Protein AF-V4NLZ5-F1 (afdb_monomer)

pLDDT: mean 89.25, std 11.7, range [51.47, 98.88]

Foldseek 3Di:
DEDDPVWKDKFAAADDDPDWAAPPADDPVQLVLCCVQFNDVLSVCLRRPIARDDYPGQHDAAAAAEEEEEEAAVQFPSQQRVLQNLLNVVQYIYIYGGHQPDDPDLPLQSLLVVSVVSLVCLVPCDDDDVVSCNRHHDSQQYEYEYAASSQLSSQQNQQVPVSYLEGEYHAHQCDDSSLVRAHLHEYEYEHEDDVPDDPVVVVVRVVSCCRNCVNYPHYWYWYFYQAARQLCTPSQCVLVSGPPVSSVRHGGDDDNVVSNVLVSLVVSLSSCCRRVNPRVVVSVVPHPCVGTDTDDD

Solvent-accessible surface area (backbone atoms only — not comparable to full-atom values): 15076 Å² total; per-residue (Å²): 47,44,80,42,94,92,44,33,42,35,32,47,46,49,53,96,69,98,58,74,32,74,45,79,83,70,56,70,68,54,51,54,47,37,28,71,64,29,32,64,70,41,28,51,50,62,64,70,39,71,32,74,58,46,73,73,55,60,60,31,88,58,59,17,42,32,37,33,33,30,32,29,78,99,38,38,37,78,46,29,43,67,39,52,49,52,39,9,73,74,54,25,31,31,44,23,33,33,54,60,67,91,63,98,57,90,48,28,68,59,37,15,49,52,45,53,50,45,46,49,41,56,63,40,65,65,93,69,100,50,65,82,54,46,61,34,46,30,57,84,20,34,29,29,29,16,28,28,50,20,2,20,7,18,36,33,28,31,35,76,37,75,80,42,39,24,19,29,21,42,52,26,71,54,54,78,72,25,45,70,22,49,19,60,32,32,32,44,37,40,31,50,44,64,95,86,58,55,69,69,58,55,52,50,50,52,52,42,46,55,59,26,41,70,50,26,73,46,62,45,46,28,37,28,61,40,25,20,79,42,35,78,30,51,64,31,74,43,42,88,66,24,49,63,84,48,25,72,73,29,44,44,80,46,60,37,69,60,44,33,47,50,51,31,48,53,53,50,17,53,43,28,30,56,52,68,70,70,13,58,76,53,30,63,73,72,51,70,60,89,43,46,36,69,63,82,132

Sequence (297 aa):
MVERDGRWLIYYPAEMNHTAQAAPALPKDHIADLKRRFGSVVSQALEAGMGFAVANAHPATGARPVIVFAPGWHMMAQDYRAVLEDIASRGYVVMALERLPESQTPPYAATARALTEGEALAAGIAADRMDWLNAAIDSQKIVFVGHSVGGAAAVLAASRNPTVKGAVNLDGDYANEAASARPTVPVLYMLSYAPDEAASSIARRAEVWRQVKAKSSAPLALQVQGFRHLNFMDAALLAEQVPLKARANGFGYYIPAAGLRMTADLVAAFCDEYGNGNGWALAQKRVHWRDAIPLAD

Mean predicted aligned error: 5.21 Å

Secondary structure (DSSP, 8-state):
-EEETTTEEEE--BS-----EEPPPPPHHHHHHHHHHHHHHHHHHHHHPEESPPTTPPBPSS-EEEEEEE--TT-BGGGGHHHHHHHHHTT-EEEEESBPPP-SS--HHHHHHHHHHHHHHHHT--SSS-HHHHTTEEEEEEEEEEETHHHHHHHHHHHH-TTSSEEEEES----GGGGG---SS-EEEEE---TT--HHHHHHHHHHHHHHHTT-SSEEEEEETT--GGGGSGGGGGGGGS-HHHHHHH--SS-HHHHHHHHHHHHHHHHHHHTTS--HHHHHHHS-TTTEEEPP-

Radius of gyration: 17.91 Å; Cα contacts (8 Å, |Δi|>4): 629; chains: 1; bounding box: 51×38×45 Å

Structure (mmCIF, N/CA/C/O backbone):
data_AF-V4NLZ5-F1
#
_entry.id   AF-V4NLZ5-F1
#
loop_
_atom_site.group_PDB
_atom_site.id
_atom_site.type_symbol
_atom_site.label_atom_id
_atom_site.label_alt_id
_atom_site.label_comp_id
_atom_site.label_asym_id
_atom_site.label_entity_id
_atom_site.label_seq_id
_atom_site.pdbx_PDB_ins_code
_atom_site.Cartn_x
_atom_site.Cartn_y
_atom_site.Cartn_z
_atom_site.occupancy
_atom_site.B_iso_or_equiv
_atom_site.auth_seq_id
_atom_site.auth_comp_id
_atom_site.auth_asym_id
_atom_site.auth_atom_id
_atom_site.pdbx_PDB_model_num
ATOM 1 N N . MET A 1 1 ? -16.512 -8.343 -0.762 1.00 86.25 1 MET A N 1
ATOM 2 C CA . MET A 1 1 ? -16.030 -7.013 -1.186 1.00 86.25 1 MET A CA 1
ATOM 3 C C . MET A 1 1 ? -17.229 -6.105 -1.380 1.00 86.25 1 MET A C 1
ATOM 5 O O . MET A 1 1 ? -18.251 -6.574 -1.867 1.00 86.25 1 MET A O 1
ATOM 9 N N . VAL A 1 2 ? -17.122 -4.835 -1.004 1.00 88.69 2 VAL A N 1
ATOM 10 C CA . VAL A 1 2 ? -18.132 -3.810 -1.299 1.00 88.69 2 VAL A CA 1
ATOM 11 C C . VAL A 1 2 ? -17.451 -2.578 -1.873 1.00 88.69 2 VAL A C 1
ATOM 13 O O . VAL A 1 2 ? -16.355 -2.225 -1.441 1.00 88.69 2 VAL A O 1
ATOM 16 N N . GLU A 1 3 ? -18.107 -1.935 -2.832 1.00 88.38 3 GLU A N 1
ATOM 17 C CA . GLU A 1 3 ? -17.718 -0.623 -3.339 1.00 88.38 3 GLU A CA 1
ATOM 18 C C . GLU A 1 3 ? -18.455 0.465 -2.561 1.00 88.38 3 GLU A C 1
ATOM 20 O O . GLU A 1 3 ? -19.664 0.367 -2.335 1.00 88.38 3 GLU A O 1
ATOM 25 N N . ARG A 1 4 ? -17.741 1.517 -2.164 1.00 85.50 4 ARG A N 1
ATOM 26 C CA . ARG A 1 4 ? -18.330 2.658 -1.467 1.00 85.50 4 ARG A CA 1
ATOM 27 C C . ARG A 1 4 ? -17.958 3.969 -2.139 1.00 85.50 4 ARG A C 1
ATOM 29 O O . ARG A 1 4 ? -16.780 4.251 -2.366 1.00 85.50 4 ARG A O 1
ATOM 36 N N . ASP A 1 5 ? -18.993 4.751 -2.439 1.00 82.88 5 ASP A N 1
ATOM 37 C CA . ASP A 1 5 ? -18.930 6.105 -3.000 1.00 82.88 5 ASP A CA 1
ATOM 38 C C . ASP A 1 5 ? -18.084 6.223 -4.285 1.00 82.88 5 ASP A C 1
ATOM 40 O O . ASP A 1 5 ? -17.567 7.294 -4.590 1.00 82.88 5 ASP A O 1
ATOM 44 N N . GLY A 1 6 ? -17.907 5.116 -5.027 1.00 82.88 6 GLY A N 1
ATOM 45 C CA . GLY A 1 6 ? -17.030 5.056 -6.207 1.00 82.88 6 GLY A CA 1
ATOM 46 C C . GLY A 1 6 ? -15.575 5.431 -5.902 1.00 82.88 6 GLY A C 1
ATOM 47 O O . GLY A 1 6 ? -14.900 6.025 -6.738 1.00 82.88 6 GLY A O 1
ATOM 48 N N . ARG A 1 7 ? -15.137 5.203 -4.657 1.00 90.06 7 ARG A N 1
ATOM 49 C CA . ARG A 1 7 ? -13.825 5.636 -4.163 1.00 90.06 7 ARG A CA 1
ATOM 50 C C . ARG A 1 7 ? -13.110 4.581 -3.333 1.00 90.06 7 ARG A C 1
ATOM 52 O O . ARG A 1 7 ? -11.882 4.595 -3.280 1.00 90.06 7 ARG A O 1
ATOM 59 N N . TRP A 1 8 ? -13.846 3.693 -2.674 1.00 93.25 8 TRP A N 1
ATOM 60 C CA . TRP A 1 8 ? -13.279 2.669 -1.804 1.00 93.25 8 TRP A CA 1
ATOM 61 C C . TRP A 1 8 ? -13.716 1.277 -2.240 1.00 93.25 8 TRP A C 1
ATOM 63 O O . TRP A 1 8 ? -14.910 1.017 -2.381 1.00 93.25 8 TRP A O 1
ATOM 73 N N . LEU A 1 9 ? -12.746 0.374 -2.370 1.00 93.75 9 LEU A N 1
ATOM 74 C CA . LEU A 1 9 ? -12.973 -1.065 -2.446 1.00 93.75 9 LEU A CA 1
ATOM 75 C C . LEU A 1 9 ? -12.674 -1.671 -1.080 1.00 93.75 9 LEU A C 1
ATOM 77 O O . LEU A 1 9 ? -11.548 -1.580 -0.588 1.00 93.75 9 LEU A O 1
ATOM 81 N N . ILE A 1 10 ? -13.682 -2.275 -0.458 1.00 94.06 10 ILE A N 1
ATOM 82 C CA . ILE A 1 10 ? -13.566 -2.815 0.895 1.00 94.06 10 ILE A CA 1
ATOM 83 C C . ILE A 1 10 ? -13.575 -4.339 0.830 1.00 94.06 10 ILE A C 1
ATOM 85 O O . ILE A 1 10 ? -14.597 -4.946 0.503 1.00 94.06 10 ILE A O 1
ATOM 89 N N . TYR A 1 11 ? -12.443 -4.963 1.151 1.00 94.62 11 TYR A N 1
ATOM 90 C CA . TYR A 1 11 ? -12.291 -6.415 1.273 1.00 94.62 11 TYR A CA 1
ATOM 91 C C . TYR A 1 11 ? -12.332 -6.807 2.748 1.00 94.62 11 TYR A C 1
ATOM 93 O O . TYR A 1 11 ? -11.772 -6.118 3.593 1.00 94.62 11 TYR A O 1
ATOM 101 N N . TYR A 1 12 ? -13.019 -7.896 3.074 1.00 93.75 12 TYR A N 1
ATOM 102 C CA . TYR A 1 12 ? -13.213 -8.331 4.455 1.00 93.75 12 TYR A CA 1
ATOM 103 C C . TYR A 1 12 ? -13.558 -9.826 4.495 1.00 93.75 12 TYR A C 1
ATOM 105 O O . TYR A 1 12 ? -14.116 -10.344 3.520 1.00 93.75 12 TYR A O 1
ATOM 113 N N . PRO A 1 13 ? -13.259 -10.526 5.605 1.00 93.38 13 PRO A N 1
ATOM 114 C CA . PRO A 1 13 ? -13.748 -11.877 5.844 1.00 93.38 13 PRO A CA 1
ATOM 115 C C . PRO A 1 13 ? -15.273 -11.915 5.811 1.00 93.38 13 PRO A C 1
ATOM 117 O O . PRO A 1 13 ? -15.926 -11.183 6.553 1.00 93.38 13 PRO A O 1
ATOM 120 N N . ALA A 1 14 ? -15.834 -12.788 4.983 1.00 90.44 14 ALA A N 1
ATOM 121 C CA . ALA A 1 14 ? -17.270 -13.015 4.882 1.00 90.44 14 ALA A CA 1
ATOM 122 C C . ALA A 1 14 ? -17.666 -14.355 5.519 1.00 90.44 14 ALA A C 1
ATOM 124 O O . ALA A 1 14 ? -16.825 -15.243 5.682 1.00 90.44 14 ALA A O 1
ATOM 125 N N . GLU A 1 15 ? -18.941 -14.508 5.871 1.00 87.50 15 GLU A N 1
ATOM 126 C CA . GLU A 1 15 ? -19.500 -15.818 6.213 1.00 87.50 15 GLU A CA 1
ATOM 127 C C . GLU A 1 15 ? -19.345 -16.785 5.025 1.00 87.50 15 GLU A C 1
ATOM 129 O O . GLU A 1 15 ? -19.393 -16.369 3.864 1.00 87.50 15 GLU A O 1
ATOM 134 N N . MET A 1 16 ? -19.095 -18.067 5.323 1.00 70.44 16 MET A N 1
ATOM 135 C CA . MET A 1 16 ? -18.709 -19.097 4.348 1.00 70.44 16 MET A CA 1
ATOM 136 C C . MET A 1 16 ? -19.653 -19.140 3.140 1.00 70.44 16 MET A C 1
ATOM 138 O O . MET A 1 16 ? -20.734 -19.714 3.210 1.00 70.44 16 MET A O 1
ATOM 142 N N . ASN A 1 17 ? -19.185 -18.613 2.008 1.00 59.66 17 ASN A N 1
ATOM 143 C CA . ASN A 1 17 ? -19.787 -18.803 0.695 1.00 59.66 17 ASN A CA 1
ATOM 144 C C . ASN A 1 17 ? -18.697 -19.308 -0.257 1.00 59.66 17 ASN A C 1
ATOM 146 O O . ASN A 1 17 ? -17.874 -18.544 -0.759 1.00 59.66 17 ASN A O 1
ATOM 150 N N . HIS A 1 18 ? -18.654 -20.625 -0.468 1.00 60.91 18 HIS A N 1
ATOM 151 C CA . HIS A 1 18 ? -17.676 -21.277 -1.339 1.00 60.91 18 HIS A CA 1
ATOM 152 C C . HIS A 1 18 ? -18.078 -21.174 -2.813 1.00 60.91 18 HIS A C 1
ATOM 154 O O . HIS A 1 18 ? -18.514 -22.155 -3.403 1.00 60.91 18 HIS 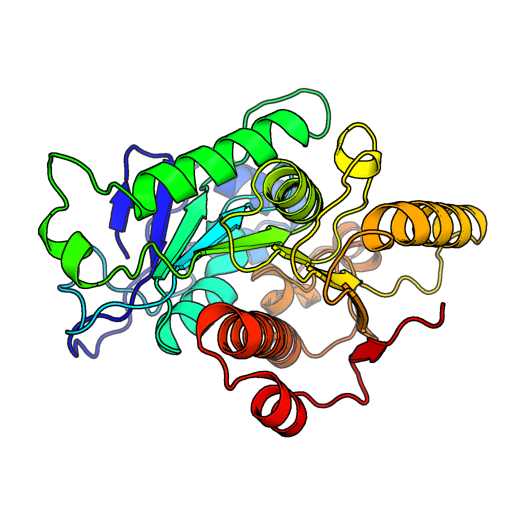A O 1
ATOM 160 N N . THR A 1 19 ? -17.884 -20.013 -3.430 1.00 62.12 19 THR A N 1
ATOM 161 C CA . THR A 1 19 ? -17.783 -19.909 -4.895 1.00 62.12 19 THR A CA 1
ATOM 162 C C . THR A 1 19 ? -16.907 -18.718 -5.252 1.00 62.12 19 THR A C 1
ATOM 164 O O . THR A 1 19 ? -17.265 -17.588 -4.927 1.00 62.12 19 THR A O 1
ATOM 167 N N . ALA A 1 20 ? -15.783 -18.964 -5.934 1.00 63.41 20 ALA A N 1
ATOM 168 C CA . ALA A 1 20 ? -15.058 -17.902 -6.626 1.00 63.41 20 ALA A CA 1
ATOM 169 C C . ALA A 1 20 ? -16.007 -17.222 -7.625 1.00 63.41 20 ALA A C 1
ATOM 171 O O . ALA A 1 20 ? -16.825 -17.893 -8.260 1.00 63.41 20 ALA A O 1
ATOM 172 N N . GLN A 1 21 ? -15.9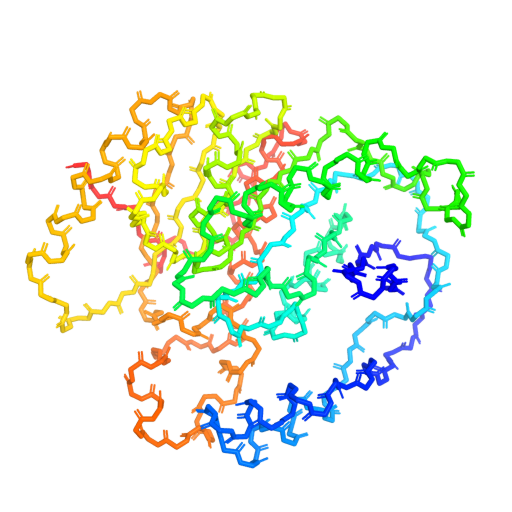18 -15.900 -7.744 1.00 69.88 21 GLN A N 1
ATOM 173 C CA . GLN A 1 21 ? -16.740 -15.118 -8.663 1.00 69.88 21 GLN A CA 1
ATOM 174 C C . GLN A 1 21 ? -15.840 -14.345 -9.625 1.00 69.88 21 GLN A C 1
ATOM 176 O O . GLN A 1 21 ? -14.663 -14.090 -9.353 1.00 69.88 21 GLN A O 1
ATOM 181 N N . ALA A 1 22 ? -16.393 -13.976 -10.780 1.00 65.62 22 ALA A N 1
ATOM 182 C CA . ALA A 1 22 ? -15.734 -12.989 -11.621 1.00 65.62 22 ALA A CA 1
ATOM 183 C C . ALA A 1 22 ? -15.504 -11.721 -10.787 1.00 65.62 22 ALA A C 1
ATOM 185 O O . ALA A 1 22 ? -16.390 -11.307 -10.034 1.00 65.62 22 ALA A O 1
ATOM 186 N N . ALA A 1 23 ? -14.315 -11.127 -10.899 1.00 70.06 23 ALA A N 1
ATOM 187 C CA . ALA A 1 23 ? -14.100 -9.829 -10.282 1.00 70.06 23 ALA A CA 1
ATOM 188 C C . ALA A 1 23 ? -15.051 -8.782 -10.881 1.00 70.06 23 ALA A C 1
ATOM 190 O O . ALA A 1 23 ? -15.526 -8.953 -12.010 1.00 70.06 23 ALA A O 1
ATOM 191 N N . PRO A 1 24 ? -15.315 -7.691 -10.143 1.00 75.19 24 PRO A N 1
ATOM 192 C CA . PRO A 1 24 ? -15.992 -6.531 -10.701 1.00 75.19 24 PRO A CA 1
ATOM 193 C C . PRO A 1 24 ? -15.344 -6.102 -12.017 1.00 75.19 24 PRO A C 1
ATOM 195 O O . PRO A 1 24 ? -14.119 -6.146 -12.166 1.00 75.19 24 PRO A O 1
ATOM 198 N N . ALA A 1 25 ? -16.176 -5.680 -12.968 1.00 81.50 25 ALA A N 1
ATOM 199 C CA . ALA A 1 25 ? -15.691 -5.180 -14.243 1.00 81.50 25 ALA A CA 1
ATOM 200 C C . ALA A 1 25 ? -14.770 -3.972 -14.024 1.00 81.50 25 ALA A C 1
ATOM 202 O O . ALA A 1 25 ? -15.091 -3.061 -13.259 1.00 81.50 25 ALA A O 1
ATOM 203 N N . LEU A 1 26 ? -13.635 -3.953 -14.721 1.00 89.50 26 LEU A N 1
ATOM 204 C CA . LEU A 1 26 ? -12.691 -2.849 -14.625 1.00 89.50 26 LEU A CA 1
ATOM 205 C C . LEU A 1 26 ? -13.223 -1.606 -15.366 1.00 89.50 26 LEU A C 1
ATOM 207 O O . LEU A 1 26 ? -13.820 -1.735 -16.441 1.00 89.50 26 LEU A O 1
ATOM 211 N N . PRO A 1 27 ? -12.969 -0.388 -14.855 1.00 91.50 27 PRO A N 1
ATOM 212 C CA . PRO A 1 27 ? -13.268 0.841 -15.582 1.00 91.50 27 PRO A CA 1
ATOM 213 C C . PRO A 1 27 ? -12.594 0.882 -16.966 1.00 91.50 27 PRO A C 1
ATOM 215 O O . PRO A 1 27 ? -11.459 0.435 -17.143 1.00 91.50 27 PRO A O 1
ATOM 218 N N . LYS A 1 28 ? -13.270 1.444 -17.978 1.00 93.94 28 LYS A N 1
ATOM 219 C CA . LYS A 1 28 ? -12.756 1.472 -19.367 1.00 93.94 28 LYS A CA 1
ATOM 220 C C . LYS A 1 28 ? -11.432 2.231 -19.506 1.00 93.94 28 LYS A C 1
ATOM 222 O O . LYS A 1 28 ? -10.570 1.829 -20.286 1.00 93.94 28 LYS A O 1
ATOM 227 N N . ASP A 1 29 ? -11.283 3.329 -18.770 1.00 94.31 29 ASP A N 1
ATOM 228 C CA . ASP A 1 29 ? -10.044 4.105 -18.676 1.00 94.31 29 ASP A CA 1
ATOM 229 C C . ASP A 1 29 ? -8.912 3.272 -18.061 1.00 94.31 29 ASP A C 1
ATOM 231 O O . ASP A 1 29 ? -7.784 3.315 -18.553 1.00 94.31 29 ASP A O 1
ATOM 235 N N . HIS A 1 30 ? -9.224 2.449 -17.059 1.00 94.81 30 HIS A N 1
ATOM 236 C CA . HIS A 1 30 ? -8.267 1.530 -16.451 1.00 94.81 30 HIS A CA 1
ATOM 237 C C . HIS A 1 30 ? -7.822 0.419 -17.411 1.00 94.81 30 HIS A C 1
ATOM 239 O O . HIS A 1 30 ? -6.629 0.162 -17.540 1.00 94.81 30 HIS A O 1
ATOM 245 N N . ILE A 1 31 ? -8.743 -0.189 -18.164 1.00 96.12 31 ILE A N 1
ATOM 246 C CA . ILE A 1 31 ? -8.395 -1.185 -19.195 1.00 96.12 31 ILE A CA 1
ATOM 247 C C . ILE A 1 31 ? -7.468 -0.562 -20.252 1.00 96.12 31 ILE A C 1
ATOM 249 O O . ILE A 1 31 ? -6.467 -1.159 -20.657 1.00 96.12 31 ILE A O 1
ATOM 253 N N . ALA A 1 32 ? -7.756 0.669 -20.685 1.00 96.75 32 ALA A N 1
ATOM 254 C CA . ALA A 1 32 ? -6.886 1.393 -21.608 1.00 96.75 32 ALA A CA 1
ATOM 255 C C . ALA A 1 32 ? -5.493 1.672 -21.004 1.00 96.75 32 ALA A C 1
ATOM 257 O O . ALA A 1 32 ? -4.486 1.574 -21.713 1.00 96.75 32 ALA A O 1
ATOM 258 N N . ASP A 1 33 ? -5.422 1.982 -19.707 1.00 95.50 33 ASP A N 1
ATOM 259 C CA . ASP A 1 33 ? -4.174 2.142 -18.955 1.00 95.50 33 ASP A CA 1
ATOM 260 C C . ASP A 1 33 ? -3.352 0.849 -18.887 1.00 95.50 33 ASP A C 1
ATOM 262 O O . ASP A 1 33 ? -2.183 0.843 -19.284 1.00 95.50 33 ASP A O 1
ATOM 266 N N . LEU A 1 34 ? -3.977 -0.262 -18.493 1.00 96.25 34 LEU A N 1
ATOM 267 C CA . LEU A 1 34 ? -3.361 -1.588 -18.450 1.00 96.25 34 LEU A CA 1
ATOM 268 C C . LEU A 1 34 ? -2.810 -1.989 -19.816 1.00 96.25 34 LEU A C 1
ATOM 270 O O . LEU A 1 34 ? -1.655 -2.399 -19.929 1.00 96.25 34 LEU A O 1
ATOM 274 N N . LYS A 1 35 ? -3.593 -1.801 -20.882 1.00 96.94 35 LYS A N 1
ATOM 275 C CA . LYS A 1 35 ? -3.147 -2.071 -22.252 1.00 96.94 35 LYS A CA 1
ATOM 276 C C . LYS A 1 35 ? -1.946 -1.211 -22.642 1.00 96.94 35 LYS A C 1
ATOM 278 O O . LYS A 1 35 ? -1.032 -1.716 -23.292 1.00 96.94 35 LYS A O 1
ATOM 283 N N . ARG A 1 36 ? -1.919 0.065 -22.245 1.00 95.62 36 ARG A N 1
ATOM 284 C CA . ARG A 1 36 ? -0.787 0.969 -22.506 1.00 95.62 36 ARG A CA 1
ATOM 285 C C . ARG A 1 36 ? 0.475 0.536 -21.756 1.00 95.62 36 ARG A C 1
ATOM 287 O O . ARG A 1 36 ? 1.561 0.602 -22.327 1.00 95.62 36 ARG A O 1
ATOM 294 N N . ARG A 1 37 ? 0.342 0.107 -20.499 1.00 93.94 37 ARG A N 1
ATOM 295 C CA . ARG A 1 37 ? 1.465 -0.284 -19.628 1.00 93.94 37 ARG A CA 1
ATOM 296 C C . ARG A 1 37 ? 2.006 -1.674 -19.946 1.00 93.94 37 ARG A C 1
ATOM 298 O O . ARG A 1 37 ? 3.218 -1.866 -19.963 1.00 93.94 37 ARG A O 1
ATOM 305 N N . PHE A 1 38 ? 1.119 -2.630 -20.205 1.00 96.06 38 PHE A N 1
ATOM 306 C CA . PHE A 1 38 ? 1.444 -4.058 -20.206 1.00 96.06 38 PHE A CA 1
ATOM 307 C C . PHE A 1 38 ? 1.049 -4.799 -21.486 1.00 96.06 38 PHE A C 1
ATOM 309 O O . PHE A 1 38 ? 1.366 -5.975 -21.631 1.00 96.06 38 PHE A O 1
ATOM 316 N N . GLY A 1 39 ? 0.411 -4.124 -22.443 1.00 96.25 39 GLY A N 1
ATOM 317 C CA . GLY A 1 39 ? -0.052 -4.728 -23.690 1.00 96.25 39 GLY A CA 1
ATOM 318 C C . GLY A 1 39 ? -1.413 -5.421 -23.572 1.00 96.25 39 GLY A C 1
ATOM 319 O O . GLY A 1 39 ? -1.943 -5.649 -22.486 1.00 96.25 39 GLY A O 1
ATOM 320 N N . SER A 1 40 ? -2.002 -5.751 -24.727 1.00 96.62 40 SER A N 1
ATOM 321 C CA . SER A 1 40 ? -3.372 -6.283 -24.810 1.00 96.62 40 SER A CA 1
ATOM 322 C C . SER A 1 40 ? -3.548 -7.623 -24.099 1.00 96.62 40 SER A C 1
ATOM 324 O O . SER A 1 40 ? -4.568 -7.821 -23.455 1.00 96.62 40 SER A O 1
ATOM 326 N N . VAL A 1 41 ? -2.567 -8.527 -24.212 1.00 96.31 41 VAL A N 1
ATOM 327 C CA . VAL A 1 41 ? -2.649 -9.880 -23.633 1.00 96.31 41 VAL A CA 1
ATOM 328 C C . VAL A 1 41 ? -2.766 -9.803 -22.113 1.00 96.31 41 VAL A C 1
ATOM 330 O O . VAL A 1 41 ? -3.677 -10.384 -21.534 1.00 96.31 41 VAL A O 1
ATOM 333 N N . VAL A 1 42 ? -1.887 -9.025 -21.477 1.00 96.50 42 VAL A N 1
ATOM 334 C CA . VAL A 1 42 ? -1.893 -8.849 -20.020 1.00 96.50 42 VAL A CA 1
ATOM 335 C C . VAL A 1 42 ? -3.147 -8.108 -19.569 1.00 96.50 42 VAL A C 1
ATOM 337 O O . VAL A 1 42 ? -3.798 -8.541 -18.627 1.00 96.50 42 VAL A O 1
ATOM 340 N N . SER A 1 43 ? -3.535 -7.039 -20.271 1.00 96.44 43 SER A N 1
ATOM 341 C CA . SER A 1 43 ? -4.762 -6.296 -19.960 1.00 96.44 43 SER A CA 1
ATOM 342 C C . SER A 1 43 ? -6.007 -7.186 -19.974 1.00 96.44 43 SER A C 1
ATOM 344 O O . SER A 1 43 ? -6.802 -7.114 -19.044 1.00 96.44 43 SER A O 1
ATOM 346 N N . GLN A 1 44 ? -6.167 -8.031 -20.997 1.00 95.31 44 GLN A N 1
ATOM 347 C CA . GLN A 1 44 ? -7.305 -8.950 -21.110 1.00 95.31 44 GLN A CA 1
ATOM 348 C C . GLN A 1 44 ? -7.283 -10.021 -20.019 1.00 95.31 44 GLN A C 1
ATOM 350 O O . GLN A 1 44 ? -8.325 -10.357 -19.468 1.00 95.31 44 GLN A O 1
ATOM 355 N N . ALA A 1 45 ? -6.102 -10.547 -19.685 1.00 94.44 45 ALA A N 1
ATOM 356 C CA . ALA A 1 45 ? -5.962 -11.541 -18.629 1.00 94.44 45 ALA A CA 1
ATOM 357 C C . ALA A 1 45 ? -6.272 -10.964 -17.236 1.00 94.44 45 ALA A C 1
ATOM 359 O O . ALA A 1 45 ? -6.908 -11.640 -16.432 1.00 94.44 45 ALA A O 1
ATOM 360 N N . LEU A 1 46 ? -5.869 -9.720 -16.954 1.00 93.56 46 LEU A N 1
ATOM 361 C CA . LEU A 1 46 ? -6.203 -9.037 -15.699 1.00 93.56 46 LEU A CA 1
ATOM 362 C C . LEU A 1 46 ? -7.702 -8.726 -15.599 1.00 93.56 46 LEU A C 1
ATOM 364 O O . LEU A 1 46 ? -8.291 -8.951 -14.545 1.00 93.56 46 LEU A O 1
ATOM 368 N N . GLU A 1 47 ? -8.321 -8.286 -16.699 1.00 92.06 47 GLU A N 1
ATOM 369 C CA . GLU A 1 47 ? -9.767 -8.043 -16.789 1.00 92.06 47 GLU A CA 1
ATOM 370 C C . GLU A 1 47 ? -10.586 -9.330 -16.602 1.00 92.06 47 GLU A C 1
ATOM 372 O O . GLU A 1 47 ? -11.562 -9.342 -15.858 1.00 92.06 47 GLU A O 1
ATOM 377 N N . ALA A 1 48 ? -10.176 -10.428 -17.241 1.00 89.44 48 ALA A N 1
ATOM 378 C CA . ALA A 1 48 ? -10.867 -11.715 -17.162 1.00 89.44 48 ALA A CA 1
ATOM 379 C C . ALA A 1 48 ? -10.529 -12.527 -15.899 1.00 89.44 48 ALA A C 1
ATOM 381 O O . ALA A 1 48 ? -11.156 -13.556 -15.641 1.00 89.44 48 ALA A O 1
ATOM 382 N N . GLY A 1 49 ? -9.514 -12.118 -15.133 1.00 83.56 49 GLY A N 1
ATOM 383 C CA . GLY A 1 49 ? -9.050 -12.860 -13.967 1.00 83.56 49 GLY A CA 1
ATOM 384 C C . GLY A 1 49 ? -10.157 -13.005 -12.922 1.00 83.56 49 GLY A C 1
ATOM 385 O O . GLY A 1 49 ? -10.835 -12.035 -12.585 1.00 83.56 49 GLY A O 1
ATOM 386 N N . MET A 1 50 ? -10.325 -14.205 -12.367 1.00 78.75 50 MET A N 1
ATOM 387 C CA . MET A 1 50 ? -11.278 -14.440 -11.278 1.00 78.75 50 MET A CA 1
ATOM 388 C C . MET A 1 50 ? -10.758 -13.873 -9.956 1.00 78.75 50 MET A C 1
ATOM 390 O O . MET A 1 50 ? -9.555 -13.896 -9.701 1.00 78.75 50 MET A O 1
ATOM 394 N N . GLY A 1 51 ? -11.668 -13.348 -9.135 1.00 81.75 51 GLY A N 1
ATOM 395 C CA . GLY A 1 51 ? -11.392 -12.986 -7.746 1.00 81.75 51 GLY A CA 1
ATOM 396 C C . GLY A 1 51 ? -11.976 -14.026 -6.795 1.00 81.75 51 GLY A C 1
ATOM 397 O O . GLY A 1 51 ? -12.821 -14.845 -7.169 1.00 81.75 51 GLY A O 1
ATOM 398 N N . PHE A 1 52 ? -11.542 -13.988 -5.544 1.00 86.00 52 PHE A N 1
ATOM 399 C CA . PHE A 1 52 ? -12.128 -14.792 -4.474 1.00 86.00 52 PHE A CA 1
ATOM 400 C C . PHE A 1 52 ? -13.151 -14.001 -3.659 1.00 86.00 52 PHE A C 1
ATOM 402 O O . PHE A 1 52 ? -13.948 -14.597 -2.934 1.00 86.00 52 PHE A O 1
ATOM 409 N N . ALA A 1 53 ? -13.168 -12.670 -3.773 1.00 87.75 53 ALA A N 1
ATOM 410 C CA . ALA A 1 53 ? -14.125 -11.853 -3.054 1.00 87.75 53 ALA A CA 1
ATOM 411 C C . ALA A 1 53 ? -15.520 -11.887 -3.695 1.00 87.75 53 ALA A C 1
ATOM 413 O O . ALA A 1 53 ? -15.710 -11.547 -4.860 1.00 87.75 53 ALA A O 1
ATOM 414 N N . VAL A 1 54 ? -16.522 -12.208 -2.878 1.00 87.25 54 VAL A N 1
ATOM 415 C CA . VAL A 1 54 ? -17.941 -12.133 -3.250 1.00 87.25 54 VAL A CA 1
ATOM 416 C C . VAL A 1 54 ? -18.470 -10.725 -2.977 1.00 87.25 54 VAL A C 1
ATOM 418 O O . VAL A 1 54 ? -18.226 -10.159 -1.903 1.00 87.25 54 VAL A O 1
ATOM 421 N N . ALA A 1 55 ? -19.184 -10.142 -3.940 1.00 86.81 55 ALA A N 1
ATOM 422 C CA . ALA A 1 55 ? -19.771 -8.812 -3.797 1.00 86.81 55 ALA A CA 1
ATOM 423 C C . ALA A 1 55 ? -20.877 -8.800 -2.725 1.00 86.81 55 ALA A C 1
ATOM 425 O O . ALA A 1 55 ? -21.738 -9.675 -2.715 1.00 86.81 55 ALA A O 1
ATOM 426 N N . ASN A 1 56 ? -20.869 -7.799 -1.837 1.00 85.62 56 ASN A N 1
ATOM 427 C CA . ASN A 1 56 ? -21.908 -7.565 -0.819 1.00 85.62 56 ASN A CA 1
ATOM 428 C C . ASN A 1 56 ? -22.215 -8.764 0.104 1.00 85.62 56 ASN A C 1
ATOM 430 O O . ASN A 1 56 ? -23.310 -8.858 0.652 1.00 85.62 56 ASN A O 1
ATOM 434 N N . ALA A 1 57 ? -21.261 -9.681 0.287 1.00 87.75 57 ALA A N 1
ATOM 435 C CA . ALA A 1 57 ? -21.423 -10.805 1.205 1.00 87.75 57 ALA A CA 1
ATOM 436 C C . ALA A 1 57 ? -21.512 -10.333 2.666 1.00 87.75 57 ALA A C 1
ATOM 438 O O . ALA A 1 57 ? -20.842 -9.366 3.042 1.00 87.75 57 ALA A O 1
ATOM 439 N N . HIS A 1 58 ? -22.283 -11.048 3.490 1.00 87.75 58 HIS A N 1
ATOM 440 C CA . HIS A 1 58 ? -22.339 -10.801 4.931 1.00 87.75 58 HIS A CA 1
ATOM 441 C C . HIS A 1 58 ? -20.959 -11.015 5.572 1.00 87.75 58 HIS A C 1
ATOM 443 O O . HIS A 1 58 ? -20.266 -11.975 5.221 1.00 87.75 58 HIS A O 1
ATOM 449 N N . PRO A 1 59 ? -20.523 -10.127 6.479 1.00 90.00 59 PRO A N 1
ATOM 450 C CA . PRO A 1 59 ? -19.205 -10.205 7.076 1.00 90.00 59 PRO A CA 1
ATOM 451 C C . PRO A 1 59 ? -19.189 -11.317 8.121 1.00 90.00 59 PRO A C 1
ATOM 453 O O . PRO A 1 59 ? -20.168 -11.531 8.831 1.00 90.00 59 PRO A O 1
ATOM 456 N N . ALA A 1 60 ? -18.059 -12.007 8.245 1.00 90.62 60 ALA A N 1
ATOM 457 C CA . ALA A 1 60 ? -17.870 -12.961 9.325 1.00 90.62 60 ALA A CA 1
ATOM 458 C C . ALA A 1 60 ? -17.955 -12.248 10.684 1.00 90.62 60 ALA A C 1
ATOM 460 O O . ALA A 1 60 ? -17.520 -11.104 10.828 1.00 90.62 60 ALA A O 1
ATOM 461 N N . THR A 1 61 ? -18.456 -12.948 11.700 1.00 88.69 61 THR A N 1
ATOM 462 C CA . THR A 1 61 ? -18.584 -12.404 13.056 1.00 88.69 61 THR A CA 1
ATOM 463 C C . THR A 1 61 ? -17.238 -11.967 13.647 1.00 88.69 61 THR A C 1
ATOM 465 O O . THR A 1 61 ? -16.240 -12.685 13.519 1.00 88.69 61 THR A O 1
ATOM 468 N N . GLY A 1 62 ? -17.250 -10.852 14.383 1.00 89.31 62 GLY A N 1
ATOM 469 C CA . GLY A 1 62 ? -16.121 -10.344 15.168 1.00 89.31 62 GLY A CA 1
ATOM 470 C C . GLY A 1 62 ? -15.391 -9.169 14.514 1.00 89.31 62 GLY A C 1
ATOM 471 O O . GLY A 1 62 ? -15.133 -9.178 13.311 1.00 89.31 62 GLY A O 1
ATOM 472 N N . ALA A 1 63 ? -15.032 -8.178 15.334 1.00 90.75 63 ALA A N 1
ATOM 473 C CA . ALA A 1 63 ? -14.301 -6.990 14.905 1.00 90.75 63 ALA A CA 1
ATOM 474 C C . ALA A 1 63 ? -12.851 -7.328 14.523 1.00 90.75 63 ALA A C 1
ATOM 476 O O . ALA A 1 63 ? -12.191 -8.142 15.177 1.00 90.75 63 ALA A O 1
ATOM 477 N N . ARG A 1 64 ? -12.361 -6.712 13.444 1.00 91.50 64 ARG A N 1
ATOM 478 C CA . ARG A 1 64 ? -11.085 -7.045 12.802 1.00 91.50 64 ARG A CA 1
ATOM 479 C C . ARG A 1 64 ? -10.230 -5.790 12.613 1.00 91.50 64 ARG A C 1
ATOM 481 O O . ARG A 1 64 ? -10.784 -4.733 12.310 1.00 91.50 64 ARG A O 1
ATOM 488 N N . PRO A 1 65 ? -8.895 -5.891 12.736 1.00 93.38 65 PRO A N 1
ATOM 489 C CA . PRO A 1 65 ? -8.000 -4.786 12.405 1.00 93.38 65 PRO A CA 1
ATOM 490 C C . PRO A 1 65 ? -8.177 -4.329 10.952 1.00 93.38 65 PRO A C 1
ATOM 492 O O . PRO A 1 65 ? -8.504 -5.126 10.064 1.00 93.38 65 PRO A O 1
ATOM 495 N N . VAL A 1 66 ? -7.927 -3.042 10.717 1.00 94.50 66 VAL A N 1
ATOM 496 C CA . VAL A 1 66 ? -8.140 -2.379 9.430 1.00 94.50 66 VAL A CA 1
ATOM 497 C C . VAL A 1 66 ? -6.815 -1.982 8.797 1.00 94.50 66 VAL A C 1
ATOM 499 O O . VAL A 1 66 ? -5.943 -1.387 9.431 1.00 94.50 66 VAL A O 1
ATOM 502 N N . ILE A 1 67 ? -6.704 -2.244 7.503 1.00 97.31 67 ILE A N 1
ATOM 503 C CA . ILE A 1 67 ? -5.673 -1.689 6.637 1.00 97.31 67 ILE A CA 1
ATOM 504 C C . ILE A 1 67 ? -6.337 -0.679 5.711 1.00 97.31 67 ILE A C 1
ATOM 506 O O . ILE A 1 67 ? -7.214 -1.043 4.930 1.00 97.31 67 ILE A O 1
ATOM 510 N N . VAL A 1 68 ? -5.904 0.580 5.763 1.00 98.06 68 VAL A N 1
ATOM 511 C CA . VAL A 1 68 ? -6.276 1.569 4.743 1.00 98.06 68 VAL A CA 1
ATOM 512 C C . VAL A 1 68 ? -5.167 1.587 3.702 1.00 98.06 68 VAL A C 1
ATOM 514 O O . VAL A 1 68 ? -4.020 1.917 4.014 1.00 98.06 68 VAL A O 1
ATOM 517 N N . PHE A 1 69 ? -5.501 1.177 2.481 1.00 98.81 69 PHE A N 1
ATOM 518 C CA . PHE A 1 69 ? -4.546 0.954 1.403 1.00 98.81 69 PHE A CA 1
ATOM 519 C C . PHE A 1 69 ? -4.611 2.060 0.344 1.00 98.81 69 PHE A C 1
ATOM 521 O O . PHE A 1 69 ? -5.699 2.418 -0.104 1.00 98.81 69 PHE A O 1
ATOM 528 N N . ALA A 1 70 ? -3.455 2.552 -0.109 1.00 98.81 70 ALA A N 1
ATOM 529 C CA . ALA A 1 70 ? -3.339 3.455 -1.255 1.00 98.81 70 ALA A CA 1
ATOM 530 C C . ALA A 1 70 ? -2.487 2.844 -2.392 1.00 98.81 70 ALA A C 1
ATOM 532 O O . ALA A 1 70 ? -1.347 2.431 -2.146 1.00 98.81 70 ALA A O 1
ATOM 533 N N . PRO A 1 71 ? -2.985 2.823 -3.645 1.00 98.69 71 PRO A N 1
ATOM 534 C CA . PRO A 1 71 ? -2.245 2.311 -4.797 1.00 98.69 71 PRO A CA 1
ATOM 535 C C . PRO A 1 71 ? -1.112 3.258 -5.229 1.00 98.69 71 PRO A C 1
ATOM 537 O O . PRO A 1 71 ? -0.933 4.351 -4.689 1.00 98.69 71 PRO A O 1
ATOM 540 N N . GLY A 1 72 ? -0.342 2.844 -6.240 1.00 98.19 72 GLY A N 1
ATOM 541 C CA . GLY A 1 72 ? 0.629 3.716 -6.902 1.00 98.19 72 GLY A CA 1
ATOM 542 C C . GLY A 1 72 ? -0.011 4.824 -7.748 1.00 98.19 72 GLY A C 1
ATOM 543 O O . GLY A 1 72 ? -1.195 4.792 -8.082 1.00 98.19 72 GLY A O 1
ATOM 544 N N . TRP A 1 73 ? 0.787 5.821 -8.135 1.00 97.00 73 TRP A N 1
ATOM 545 C CA . TRP A 1 73 ? 0.308 6.895 -9.010 1.00 97.00 73 TRP A CA 1
ATOM 546 C C . TRP A 1 73 ? 0.007 6.364 -10.416 1.00 97.00 73 TRP A C 1
ATOM 548 O O . TRP A 1 73 ? 0.794 5.597 -10.969 1.00 97.00 73 TRP A O 1
ATOM 558 N N . HIS A 1 74 ? -1.149 6.754 -10.963 1.00 93.50 74 HIS A N 1
ATOM 559 C CA . HIS A 1 74 ? -1.753 6.184 -12.179 1.00 93.50 74 HIS A CA 1
ATOM 560 C C . HIS A 1 74 ? -2.104 4.688 -12.101 1.00 93.50 74 HIS A C 1
ATOM 562 O O . HIS A 1 74 ? -2.361 4.068 -13.127 1.00 93.50 74 HIS A O 1
ATOM 568 N N . MET A 1 75 ? -2.124 4.112 -10.901 1.00 95.88 75 MET A N 1
ATOM 569 C CA . MET A 1 75 ? -2.573 2.743 -10.650 1.00 95.88 75 MET A CA 1
ATOM 570 C C . MET A 1 75 ? -3.922 2.773 -9.933 1.00 95.88 75 MET A C 1
ATOM 572 O O . MET A 1 75 ? -4.335 3.818 -9.416 1.00 95.88 75 MET A O 1
ATOM 576 N N . MET A 1 76 ? -4.595 1.626 -9.887 1.00 96.25 76 MET A N 1
ATOM 577 C CA . MET A 1 76 ? -5.842 1.468 -9.139 1.00 96.25 76 MET A CA 1
ATOM 578 C C . MET A 1 76 ? -5.745 0.359 -8.095 1.00 96.25 76 MET A C 1
ATOM 580 O O . MET A 1 76 ? -4.868 -0.494 -8.172 1.00 96.25 76 MET A O 1
ATOM 584 N N . ALA A 1 77 ? -6.639 0.338 -7.108 1.00 96.31 77 ALA A N 1
ATOM 585 C CA . ALA A 1 77 ? -6.700 -0.733 -6.110 1.00 96.31 77 ALA A CA 1
ATOM 586 C C . ALA A 1 77 ? -6.864 -2.126 -6.748 1.00 96.31 77 ALA A C 1
ATOM 588 O O . ALA A 1 77 ? -6.321 -3.108 -6.244 1.00 96.31 77 ALA A O 1
ATOM 589 N N . GLN A 1 78 ? -7.560 -2.203 -7.883 1.00 94.75 78 GLN A N 1
ATOM 590 C CA . GLN A 1 78 ? -7.762 -3.417 -8.673 1.00 94.75 78 GLN A CA 1
ATOM 591 C C . GLN A 1 78 ? -6.446 -4.005 -9.213 1.00 94.75 78 GLN A C 1
ATOM 593 O O . GLN A 1 78 ? -6.375 -5.213 -9.425 1.00 94.75 78 GLN A O 1
ATOM 598 N N . ASP A 1 79 ? -5.385 -3.198 -9.348 1.00 96.81 79 ASP A N 1
ATOM 599 C CA . ASP A 1 79 ? -4.043 -3.673 -9.711 1.00 96.81 79 ASP A CA 1
ATOM 600 C C . ASP A 1 79 ? -3.398 -4.555 -8.619 1.00 96.81 79 ASP A C 1
ATOM 602 O O . ASP A 1 79 ? -2.376 -5.192 -8.871 1.00 96.81 79 ASP A O 1
ATOM 606 N N . TYR A 1 80 ? -3.955 -4.574 -7.404 1.00 97.50 80 TYR A N 1
ATOM 607 C CA . TYR A 1 80 ? -3.398 -5.246 -6.220 1.00 97.50 80 TYR A CA 1
ATOM 608 C C . TYR A 1 80 ? -4.314 -6.336 -5.662 1.00 97.50 80 TYR A C 1
ATOM 610 O O . TYR A 1 80 ? -4.106 -6.800 -4.538 1.00 97.50 80 TYR A O 1
ATOM 618 N N . ARG A 1 81 ? -5.364 -6.714 -6.399 1.00 94.00 81 ARG A N 1
ATOM 619 C CA . ARG A 1 81 ? -6.441 -7.575 -5.903 1.00 94.00 81 ARG A CA 1
ATOM 620 C C . ARG A 1 81 ? -5.914 -8.850 -5.246 1.00 94.00 81 ARG A C 1
ATOM 622 O O . ARG A 1 81 ? -6.392 -9.173 -4.163 1.00 94.00 81 ARG A O 1
ATOM 629 N N . ALA A 1 82 ? -4.925 -9.537 -5.822 1.00 94.19 82 ALA A N 1
ATOM 630 C CA . ALA A 1 82 ? -4.402 -10.776 -5.241 1.00 94.19 82 ALA A CA 1
ATOM 631 C C . ALA A 1 82 ? -3.836 -10.569 -3.824 1.00 94.19 82 ALA A C 1
ATOM 633 O O . ALA A 1 82 ? -4.101 -11.366 -2.925 1.00 94.19 82 ALA A O 1
ATOM 634 N N . VAL A 1 83 ? -3.095 -9.479 -3.603 1.00 96.50 83 VAL A N 1
ATOM 635 C CA . VAL A 1 83 ? -2.523 -9.145 -2.288 1.00 96.50 83 VAL A CA 1
ATOM 636 C C . VAL A 1 83 ? -3.610 -8.670 -1.322 1.00 96.50 83 VAL A C 1
ATOM 638 O O . VAL A 1 83 ? -3.617 -9.084 -0.164 1.00 96.50 83 VAL A O 1
ATOM 641 N N . LEU A 1 84 ? -4.541 -7.826 -1.778 1.00 97.19 84 LEU A N 1
ATOM 642 C CA . LEU A 1 84 ? -5.614 -7.294 -0.928 1.00 97.19 84 LEU A CA 1
ATOM 643 C C . LEU A 1 84 ? -6.587 -8.398 -0.478 1.00 97.19 84 LEU A C 1
ATOM 645 O O . LEU A 1 84 ? -6.982 -8.423 0.688 1.00 97.19 84 LEU A O 1
ATOM 649 N N . GLU A 1 85 ? -6.931 -9.338 -1.363 1.00 95.25 85 GLU A N 1
ATOM 650 C CA . GLU A 1 85 ? -7.753 -10.505 -1.025 1.00 95.25 85 GLU A CA 1
ATOM 651 C C . GLU A 1 85 ? -7.018 -11.481 -0.095 1.00 95.25 85 GLU A C 1
ATOM 653 O O . GLU A 1 85 ? -7.627 -11.958 0.863 1.00 95.25 85 GLU A O 1
ATOM 658 N N . ASP A 1 86 ? -5.719 -11.743 -0.307 1.00 95.06 86 ASP A N 1
ATOM 659 C CA . ASP A 1 86 ? -4.928 -12.587 0.605 1.00 95.06 86 ASP A CA 1
ATOM 660 C C . ASP A 1 86 ? -4.885 -11.969 2.014 1.00 95.06 86 ASP A C 1
ATOM 662 O O . ASP A 1 86 ? -5.176 -12.641 3.005 1.00 95.06 86 ASP A O 1
ATOM 666 N N . ILE A 1 87 ? -4.631 -10.662 2.117 1.00 95.12 87 ILE A N 1
ATOM 667 C CA . ILE A 1 87 ? -4.669 -9.934 3.393 1.00 95.12 87 ILE A CA 1
ATOM 668 C C . ILE A 1 87 ? -6.052 -10.036 4.048 1.00 95.12 87 ILE A C 1
ATOM 670 O O . ILE A 1 87 ? -6.142 -10.382 5.228 1.00 95.12 87 ILE A O 1
ATOM 674 N N . ALA A 1 88 ? -7.136 -9.810 3.302 1.00 95.06 88 ALA A N 1
ATOM 675 C CA . ALA A 1 88 ? -8.486 -9.951 3.841 1.00 95.06 88 ALA A CA 1
ATOM 676 C C . ALA A 1 88 ? -8.771 -11.383 4.325 1.00 95.06 88 ALA A C 1
ATOM 678 O O . ALA A 1 88 ? -9.317 -11.565 5.414 1.00 95.06 88 ALA A O 1
ATOM 679 N N . SER A 1 89 ? -8.325 -12.407 3.587 1.00 93.06 89 SER A N 1
ATOM 680 C CA . SER A 1 89 ? -8.488 -13.823 3.954 1.00 93.06 89 SER A CA 1
ATOM 681 C C . SER A 1 89 ? -7.821 -14.190 5.288 1.00 93.06 89 SER A C 1
ATOM 683 O O . SER A 1 89 ? -8.250 -15.121 5.969 1.00 93.06 89 SER A O 1
ATOM 685 N N . ARG A 1 90 ? -6.816 -13.414 5.712 1.00 91.12 90 ARG A N 1
ATOM 686 C CA . ARG A 1 90 ? -6.099 -13.577 6.989 1.00 91.12 90 ARG A CA 1
ATOM 687 C C . ARG A 1 90 ? -6.798 -12.921 8.172 1.00 91.12 90 ARG A C 1
ATOM 689 O O . ARG A 1 90 ? -6.307 -13.021 9.292 1.00 91.12 90 ARG A O 1
ATOM 696 N N . GLY A 1 91 ? -7.944 -12.282 7.949 1.00 91.81 91 GLY A N 1
ATOM 697 C CA . GLY A 1 91 ? -8.728 -11.681 9.017 1.00 91.81 91 GLY A CA 1
ATOM 698 C C . GLY A 1 91 ? -8.564 -10.176 9.163 1.00 91.81 91 GLY A C 1
ATOM 699 O O . GLY A 1 91 ? -8.733 -9.679 10.272 1.00 91.81 91 GLY A O 1
ATOM 700 N N . TYR A 1 92 ? -8.269 -9.466 8.078 1.00 93.75 92 TYR A N 1
ATOM 701 C CA . TYR A 1 92 ? -8.201 -8.006 8.047 1.00 93.75 92 TYR A CA 1
ATOM 702 C C . TYR A 1 92 ? -9.366 -7.423 7.256 1.00 93.75 92 TYR A C 1
ATOM 704 O O . TYR A 1 92 ? -9.794 -8.001 6.259 1.00 93.75 92 TYR A O 1
ATOM 712 N N . VAL A 1 93 ? -9.839 -6.246 7.654 1.00 95.06 93 VAL A N 1
ATOM 713 C CA . VAL A 1 93 ? -10.632 -5.402 6.755 1.00 95.06 93 VAL A CA 1
ATOM 714 C C . VAL A 1 93 ? -9.663 -4.519 5.979 1.00 95.06 93 VAL A C 1
ATOM 716 O O . VAL A 1 93 ? -8.863 -3.800 6.567 1.00 95.06 93 VAL A O 1
ATOM 719 N N . VAL A 1 94 ? -9.712 -4.572 4.654 1.00 97.06 94 VAL A N 1
ATOM 720 C CA . VAL A 1 94 ? -8.867 -3.767 3.771 1.00 97.06 94 VAL A CA 1
ATOM 721 C C . VAL A 1 94 ? -9.738 -2.723 3.092 1.00 97.06 94 VAL A C 1
ATOM 723 O O . VAL A 1 94 ? -10.579 -3.063 2.265 1.00 97.06 94 VAL A O 1
ATOM 726 N N . MET A 1 95 ? -9.529 -1.456 3.431 1.00 95.81 95 MET A N 1
ATOM 727 C CA . MET A 1 95 ? -10.166 -0.304 2.801 1.00 95.81 95 MET A CA 1
ATOM 728 C C . MET A 1 95 ? -9.208 0.276 1.767 1.0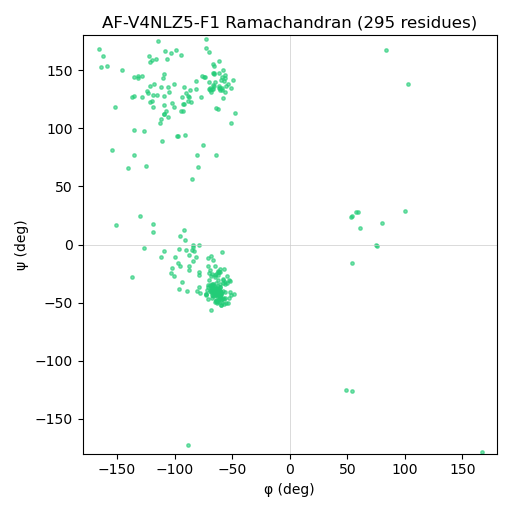0 95.81 95 MET A C 1
ATOM 730 O O . MET A 1 95 ? -8.324 1.066 2.093 1.00 95.81 95 MET A O 1
ATOM 734 N N . ALA A 1 96 ? -9.347 -0.154 0.518 1.00 98.00 96 ALA A N 1
ATOM 735 C CA . ALA A 1 96 ? -8.467 0.255 -0.562 1.00 98.00 96 ALA A CA 1
ATOM 736 C C . ALA A 1 96 ? -9.030 1.474 -1.291 1.00 98.00 96 ALA A C 1
ATOM 738 O O . ALA A 1 96 ? -10.130 1.428 -1.843 1.00 98.00 96 ALA A O 1
ATOM 739 N N . LEU A 1 97 ? -8.263 2.561 -1.299 1.00 97.94 97 LEU A N 1
ATOM 740 C CA . LEU A 1 97 ? -8.544 3.737 -2.106 1.00 97.94 97 LEU A CA 1
ATOM 741 C C . LEU A 1 97 ? -8.448 3.333 -3.577 1.00 97.94 97 LEU A C 1
ATOM 743 O O . LEU A 1 97 ? -7.383 2.930 -4.036 1.00 97.94 97 LEU A O 1
ATOM 747 N N . GLU A 1 98 ? -9.550 3.440 -4.312 1.00 95.88 98 GLU A N 1
ATOM 748 C CA . GLU A 1 98 ? -9.635 2.939 -5.681 1.00 95.88 98 GLU A CA 1
ATOM 749 C C . GLU A 1 98 ? -8.582 3.582 -6.582 1.00 95.88 98 GLU A C 1
ATOM 751 O O . GLU A 1 98 ? -7.887 2.883 -7.309 1.00 95.88 98 GLU A O 1
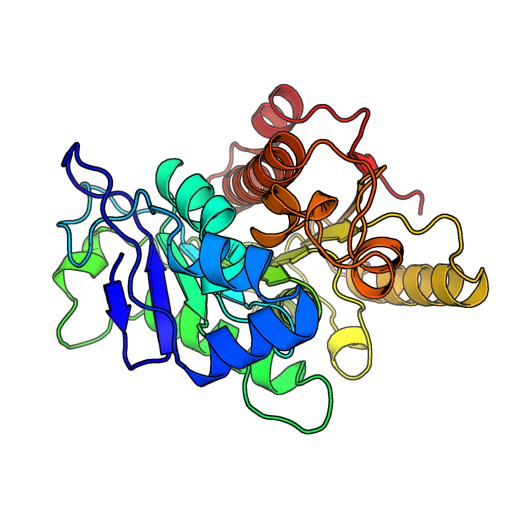ATOM 756 N N . ARG A 1 99 ? -8.420 4.905 -6.502 1.00 96.00 99 ARG A N 1
ATOM 757 C CA . ARG A 1 99 ? -7.403 5.658 -7.241 1.00 96.00 99 ARG A CA 1
ATOM 758 C C . ARG A 1 99 ? -6.897 6.835 -6.419 1.00 96.00 99 ARG A C 1
ATOM 760 O O . ARG A 1 99 ? -7.632 7.409 -5.614 1.00 96.00 99 ARG A O 1
ATOM 767 N N . LEU A 1 100 ? -5.640 7.214 -6.636 1.00 97.50 100 LEU A N 1
ATOM 768 C CA . LEU A 1 100 ? -5.086 8.415 -6.011 1.00 97.50 100 LEU A CA 1
ATOM 769 C C . LEU A 1 100 ? -5.792 9.682 -6.527 1.00 97.50 100 LEU A C 1
ATOM 771 O O . LEU A 1 100 ? -6.270 9.682 -7.664 1.00 97.50 100 LEU A O 1
ATOM 775 N N . PRO A 1 101 ? -5.821 10.776 -5.740 1.00 96.62 101 PRO A N 1
ATOM 776 C CA . PRO A 1 101 ? -6.320 12.063 -6.215 1.00 96.62 101 PRO A CA 1
ATOM 777 C C . PRO A 1 101 ? -5.623 12.505 -7.506 1.00 96.62 101 PRO A C 1
ATOM 779 O O . PRO A 1 101 ? -4.401 12.381 -7.633 1.00 96.62 101 PRO A O 1
ATOM 782 N N . GLU A 1 102 ? -6.392 13.037 -8.454 1.00 93.62 102 GLU A N 1
ATOM 783 C CA . GLU A 1 102 ? -5.847 13.537 -9.716 1.00 93.62 102 GLU A CA 1
ATOM 784 C C . GLU A 1 102 ? -4.866 14.688 -9.478 1.00 93.62 102 GLU A C 1
ATOM 786 O O . GLU A 1 102 ? -5.111 15.598 -8.684 1.00 93.62 102 GLU A O 1
ATOM 791 N N . SER A 1 103 ? -3.727 14.637 -10.164 1.00 95.31 103 SER A N 1
ATOM 792 C CA . SER A 1 103 ? -2.668 15.634 -10.046 1.00 95.31 103 SER A CA 1
ATOM 793 C C . SER A 1 103 ? -1.695 15.523 -11.217 1.00 95.31 103 SER A C 1
ATOM 795 O O . SER A 1 103 ? -1.516 14.442 -11.778 1.00 95.31 103 SER A O 1
ATOM 797 N N . GLN A 1 104 ? -1.042 16.636 -11.563 1.00 94.50 104 GLN A N 1
ATOM 798 C CA . GLN A 1 104 ? 0.031 16.684 -12.567 1.00 94.50 104 GLN A CA 1
ATOM 799 C C . GLN A 1 104 ? 1.378 16.192 -12.021 1.00 94.50 104 GLN A C 1
ATOM 801 O O . GLN A 1 104 ? 2.245 15.772 -12.783 1.00 94.50 104 GLN A O 1
ATOM 806 N N . THR A 1 105 ? 1.559 16.248 -10.703 1.00 95.69 105 THR A N 1
ATOM 807 C CA . THR A 1 105 ? 2.741 15.754 -9.989 1.00 95.69 105 THR A CA 1
ATOM 808 C C . THR A 1 105 ? 2.336 14.663 -8.996 1.00 95.69 105 THR A C 1
ATOM 810 O O . THR A 1 105 ? 1.169 14.624 -8.593 1.00 95.69 105 THR A O 1
ATOM 813 N N . PRO A 1 106 ? 3.268 13.792 -8.559 1.00 97.44 106 PRO A N 1
ATOM 814 C CA . PRO A 1 106 ? 2.994 12.777 -7.541 1.00 97.44 106 PRO A CA 1
ATOM 815 C C . PRO A 1 106 ? 2.261 13.349 -6.304 1.00 97.44 106 PRO A C 1
ATOM 817 O O . PRO A 1 106 ? 2.846 14.146 -5.567 1.00 97.44 106 PRO A O 1
ATOM 820 N N . PRO A 1 107 ? 0.990 12.971 -6.049 1.00 97.94 107 PRO A N 1
ATOM 821 C CA . PRO A 1 107 ? 0.120 13.661 -5.092 1.00 97.94 107 PRO A CA 1
ATOM 822 C C . PRO A 1 107 ? 0.313 13.187 -3.642 1.00 97.94 107 PRO A C 1
ATOM 824 O O . PRO A 1 107 ? -0.646 12.761 -2.994 1.00 97.94 107 PRO A O 1
ATOM 827 N N . TYR A 1 108 ? 1.529 13.254 -3.092 1.00 98.50 108 TYR A N 1
ATOM 828 C CA . TYR A 1 108 ? 1.833 12.715 -1.755 1.00 98.50 108 TYR A CA 1
ATOM 829 C C . TYR A 1 108 ? 0.929 13.290 -0.655 1.00 98.50 108 TYR A C 1
ATOM 831 O O . TYR A 1 108 ? 0.317 12.545 0.110 1.00 98.50 108 TYR A O 1
ATOM 839 N N . ALA A 1 109 ? 0.790 14.618 -0.583 1.00 98.12 109 ALA A N 1
ATOM 840 C CA . ALA A 1 109 ? 0.009 15.268 0.470 1.00 98.12 109 ALA A CA 1
ATOM 841 C C . ALA A 1 109 ? -1.508 15.057 0.325 1.00 98.12 109 ALA A C 1
ATOM 843 O O . ALA A 1 109 ? -2.214 14.971 1.331 1.00 98.12 109 ALA A O 1
ATOM 844 N N . ALA A 1 110 ? -2.025 14.998 -0.905 1.00 98.38 110 ALA A N 1
ATOM 845 C CA . ALA A 1 110 ? -3.437 14.704 -1.153 1.00 98.38 110 ALA A CA 1
ATOM 846 C C . ALA A 1 110 ? -3.754 13.229 -0.863 1.00 98.38 110 ALA A C 1
ATOM 848 O O . ALA A 1 110 ? -4.761 12.933 -0.229 1.00 98.38 110 ALA A O 1
ATOM 849 N N . THR A 1 111 ? -2.849 12.319 -1.226 1.00 98.62 111 THR A N 1
ATOM 850 C CA . THR A 1 111 ? -2.972 10.889 -0.910 1.00 98.62 111 THR A CA 1
ATOM 851 C C . THR A 1 111 ? -2.920 10.640 0.596 1.00 98.62 111 THR A C 1
ATOM 853 O O . THR A 1 111 ? -3.733 9.885 1.117 1.00 98.62 111 THR A O 1
ATOM 856 N N . ALA A 1 112 ? -2.037 11.331 1.325 1.00 98.62 112 ALA A N 1
ATOM 857 C CA . ALA A 1 112 ? -1.981 11.234 2.782 1.00 98.62 112 ALA A CA 1
ATOM 858 C C . ALA A 1 112 ? -3.302 11.670 3.443 1.00 98.62 112 ALA A C 1
ATOM 860 O O . ALA A 1 112 ? -3.765 11.021 4.375 1.00 98.62 112 ALA A O 1
ATOM 861 N N . ARG A 1 113 ? -3.942 12.733 2.928 1.00 98.19 113 ARG A N 1
ATOM 862 C CA . ARG A 1 113 ? -5.281 13.157 3.376 1.00 98.19 113 ARG A CA 1
ATOM 863 C C . ARG A 1 113 ? -6.346 12.104 3.072 1.00 98.19 113 ARG A C 1
ATOM 865 O O . ARG A 1 113 ? -7.127 11.778 3.955 1.00 98.19 113 ARG A O 1
ATOM 872 N N . ALA A 1 114 ? -6.321 11.514 1.877 1.00 97.69 114 ALA A N 1
ATOM 873 C CA . ALA A 1 114 ? -7.243 10.445 1.507 1.00 97.69 114 ALA A CA 1
ATOM 874 C C . ALA A 1 114 ? -7.124 9.207 2.417 1.00 97.69 114 ALA A C 1
ATOM 876 O O . ALA A 1 114 ? -8.137 8.600 2.747 1.00 97.69 114 ALA A O 1
ATOM 877 N N . LEU A 1 115 ? -5.914 8.852 2.864 1.00 98.31 115 LEU A N 1
ATOM 878 C CA . LEU A 1 115 ? -5.714 7.774 3.841 1.00 98.31 115 LEU A CA 1
ATOM 879 C C . LEU A 1 115 ? -6.335 8.108 5.206 1.00 98.31 115 LEU A C 1
ATOM 881 O O . LEU A 1 115 ? -7.025 7.267 5.775 1.00 98.31 115 LEU A O 1
ATOM 885 N N . THR A 1 116 ? -6.169 9.340 5.698 1.00 96.88 116 THR A N 1
ATOM 886 C CA . THR A 1 116 ? -6.849 9.814 6.919 1.00 96.88 116 THR A CA 1
ATOM 887 C C . THR A 1 116 ? -8.373 9.857 6.759 1.00 96.88 116 THR A C 1
ATOM 889 O O . THR A 1 116 ? -9.104 9.577 7.700 1.00 96.88 116 THR A O 1
ATOM 892 N N . GLU A 1 117 ? -8.889 10.152 5.567 1.00 94.50 117 GLU A N 1
ATOM 893 C CA . GLU A 1 117 ? -10.328 10.047 5.290 1.00 94.50 117 GLU A CA 1
ATOM 894 C C . GLU A 1 117 ? -10.810 8.589 5.323 1.00 94.50 117 GLU A C 1
ATOM 896 O O . GLU A 1 117 ? -11.893 8.320 5.834 1.00 94.50 117 GLU A O 1
ATOM 901 N N . GLY A 1 118 ? -10.002 7.639 4.840 1.00 93.50 118 GLY A N 1
ATOM 902 C CA . GLY A 1 118 ? -10.282 6.205 4.960 1.00 93.50 118 GLY A CA 1
ATOM 903 C C . GLY A 1 118 ? -10.258 5.711 6.405 1.00 93.50 118 GLY A C 1
ATOM 904 O O . GLY A 1 118 ? -11.100 4.911 6.795 1.00 93.50 118 GLY A O 1
ATOM 905 N N . GLU A 1 119 ? -9.343 6.229 7.225 1.00 93.56 119 GLU A N 1
ATOM 906 C CA . GLU A 1 119 ? -9.338 6.002 8.673 1.00 93.56 119 GLU A CA 1
ATOM 907 C C . GLU A 1 119 ? -10.602 6.550 9.329 1.00 93.56 119 GLU A C 1
ATOM 909 O O . GLU A 1 119 ? -11.248 5.835 10.085 1.00 93.56 119 GLU A O 1
ATOM 914 N N . ALA A 1 120 ? -10.980 7.795 9.029 1.00 91.00 120 ALA A N 1
ATOM 915 C CA . ALA A 1 120 ? -12.199 8.398 9.553 1.00 91.00 120 ALA A CA 1
ATOM 916 C C . ALA A 1 120 ? -13.435 7.597 9.125 1.00 91.00 120 ALA A C 1
ATOM 918 O O . ALA A 1 120 ? -14.347 7.409 9.923 1.00 91.00 120 ALA A O 1
ATOM 919 N N . LEU A 1 121 ? -13.432 7.065 7.901 1.00 88.19 121 LEU A N 1
ATOM 920 C CA . LEU A 1 121 ? -14.462 6.166 7.400 1.00 88.19 121 LEU A CA 1
ATOM 921 C C . LEU A 1 121 ? -14.462 4.808 8.111 1.00 88.19 121 LEU A C 1
ATOM 923 O O . LEU A 1 121 ? -15.525 4.240 8.291 1.00 88.19 121 LEU A O 1
ATOM 927 N N . ALA A 1 122 ? -13.310 4.276 8.521 1.00 88.44 122 ALA A N 1
ATOM 928 C CA . ALA A 1 122 ? -13.227 3.053 9.321 1.00 88.44 122 ALA A CA 1
ATOM 929 C C . ALA A 1 122 ? -13.686 3.290 10.770 1.00 88.44 122 ALA A C 1
ATOM 931 O O . ALA A 1 122 ? -14.422 2.490 11.343 1.00 88.44 122 ALA A O 1
ATOM 932 N N . ALA A 1 123 ? -13.246 4.405 11.361 1.00 83.31 123 ALA A N 1
ATOM 933 C CA . ALA A 1 123 ? -13.569 4.827 12.720 1.00 83.31 123 ALA A CA 1
ATOM 934 C C . ALA A 1 123 ? -15.019 5.255 12.880 1.00 83.31 123 ALA A C 1
ATOM 936 O O . ALA A 1 123 ? -15.622 5.069 13.936 1.00 83.31 123 ALA A O 1
ATOM 937 N N . GLY A 1 124 ? -15.573 5.777 11.801 1.00 72.81 124 GLY A N 1
ATOM 938 C CA . GLY A 1 124 ? -16.962 6.096 11.643 1.00 72.81 124 GLY A CA 1
ATOM 939 C C . GLY A 1 124 ? -17.414 5.619 10.283 1.00 72.81 124 GLY A C 1
ATOM 940 O O . GLY A 1 124 ? -17.664 6.445 9.410 1.00 72.81 124 GLY A O 1
ATOM 941 N N . ILE A 1 125 ? -17.650 4.314 10.123 1.00 60.38 125 ILE A N 1
ATOM 942 C CA . ILE A 1 125 ? -18.689 3.875 9.189 1.00 60.38 125 ILE A CA 1
ATOM 943 C C . ILE A 1 125 ? -19.997 4.423 9.796 1.00 60.38 125 ILE A C 1
ATOM 945 O O . ILE A 1 125 ? -20.700 3.774 10.559 1.00 60.38 125 ILE A O 1
ATOM 949 N N . ALA A 1 126 ? -20.195 5.723 9.610 1.00 51.72 126 ALA A N 1
ATOM 950 C CA . ALA A 1 126 ? -20.953 6.618 10.457 1.00 51.72 126 ALA A CA 1
ATOM 951 C C . ALA A 1 126 ? -22.252 6.964 9.730 1.00 51.72 126 ALA A C 1
ATOM 953 O O . ALA A 1 126 ? -22.228 7.613 8.690 1.00 51.72 126 ALA A O 1
ATOM 954 N N . ALA A 1 127 ? -23.375 6.529 10.298 1.00 51.47 127 ALA A N 1
ATOM 955 C CA . ALA A 1 127 ? -24.735 7.020 10.063 1.00 51.47 127 ALA A CA 1
ATOM 956 C C . ALA A 1 127 ? -25.523 6.656 8.773 1.00 51.47 127 ALA A C 1
ATOM 958 O O . ALA A 1 127 ? -26.686 7.048 8.741 1.00 51.47 127 ALA A O 1
ATOM 959 N N . ASP A 1 128 ? -25.025 5.901 7.772 1.00 54.81 128 ASP A N 1
ATOM 960 C CA . ASP A 1 128 ? -25.920 5.229 6.784 1.00 54.81 128 ASP A CA 1
ATOM 961 C C . ASP A 1 128 ? -25.296 4.063 5.952 1.00 54.81 128 ASP A C 1
ATOM 963 O O . ASP A 1 128 ? -24.075 3.939 5.799 1.00 54.81 128 ASP A O 1
ATOM 967 N N . ARG A 1 129 ? -26.201 3.244 5.371 1.00 52.81 129 ARG A N 1
ATOM 968 C CA . ARG A 1 129 ? -26.157 2.164 4.340 1.00 52.8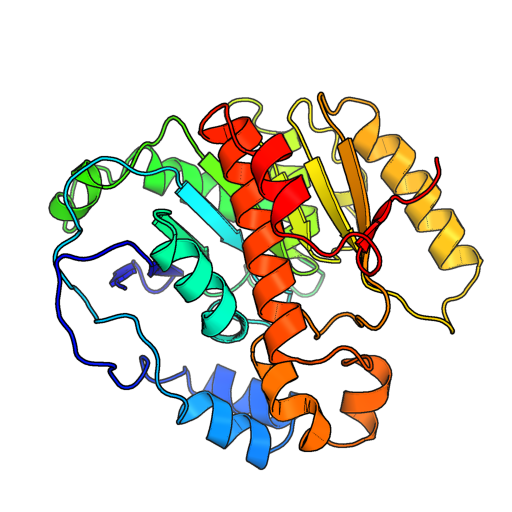1 129 ARG A CA 1
ATOM 969 C C . ARG A 1 129 ? -25.209 0.971 4.508 1.00 52.81 129 ARG A C 1
ATOM 971 O O . ARG A 1 129 ? -25.430 -0.042 3.840 1.00 52.81 129 ARG A O 1
ATOM 978 N N . MET A 1 130 ? -24.203 1.031 5.377 1.00 67.06 130 MET A N 1
ATOM 979 C CA . MET A 1 130 ? -23.276 -0.089 5.628 1.00 67.06 130 MET A CA 1
ATOM 980 C C . MET A 1 130 ? -23.097 -0.426 7.112 1.00 67.06 130 MET A C 1
ATOM 982 O O . MET A 1 130 ? -22.099 -1.043 7.470 1.00 67.06 130 MET A O 1
ATOM 986 N N . ASP A 1 131 ? -24.074 -0.096 7.963 1.00 72.12 131 ASP A N 1
ATOM 987 C CA . ASP A 1 131 ? -24.034 -0.391 9.407 1.00 72.12 131 ASP A CA 1
ATOM 988 C C . ASP A 1 131 ? -23.741 -1.866 9.712 1.00 72.12 131 ASP A C 1
ATOM 990 O O . ASP A 1 131 ? -23.095 -2.201 10.704 1.00 72.12 131 ASP A O 1
ATOM 994 N N . TRP A 1 132 ? -24.172 -2.759 8.818 1.00 77.75 132 TRP A N 1
ATOM 995 C CA . TRP A 1 132 ? -23.909 -4.190 8.911 1.00 77.75 132 TRP A CA 1
ATOM 996 C C . TRP A 1 132 ? -22.410 -4.539 8.875 1.00 77.75 132 TRP A C 1
ATOM 998 O O . TRP A 1 132 ? -22.027 -5.585 9.393 1.00 77.75 132 TRP A O 1
ATOM 1008 N N . LEU A 1 133 ? -21.555 -3.684 8.301 1.00 82.62 133 LEU A N 1
ATOM 1009 C CA . LEU A 1 133 ? -20.102 -3.868 8.256 1.00 82.62 133 LEU A CA 1
ATOM 1010 C C . LEU A 1 133 ? -19.400 -3.302 9.503 1.00 82.62 133 LEU A C 1
ATOM 1012 O O . LEU A 1 133 ? -18.285 -3.718 9.810 1.00 82.62 133 LEU A O 1
ATOM 1016 N N . ASN A 1 134 ? -20.052 -2.419 10.268 1.00 83.25 134 ASN A N 1
ATOM 1017 C CA . ASN A 1 134 ? -19.465 -1.757 11.443 1.00 83.25 134 ASN A CA 1
ATOM 1018 C C . ASN A 1 134 ? -18.995 -2.770 12.483 1.00 83.25 134 ASN A C 1
ATOM 1020 O O . ASN A 1 134 ? -17.923 -2.624 13.060 1.00 83.25 134 ASN A O 1
ATOM 1024 N N . ALA A 1 135 ? -19.780 -3.830 12.684 1.00 83.50 135 ALA A N 1
ATOM 1025 C CA . ALA A 1 135 ? -19.461 -4.895 13.629 1.00 83.50 135 ALA A CA 1
ATOM 1026 C C . ALA A 1 135 ? -18.201 -5.698 13.246 1.00 83.50 135 ALA A C 1
ATOM 1028 O O . ALA A 1 135 ? -17.629 -6.379 14.097 1.00 83.50 135 ALA A O 1
ATOM 1029 N N . ALA A 1 136 ? -17.763 -5.624 11.985 1.00 87.69 136 ALA A N 1
ATOM 1030 C CA . ALA A 1 136 ? -16.570 -6.304 11.490 1.00 87.69 136 ALA A CA 1
ATOM 1031 C C . ALA A 1 136 ? -15.293 -5.459 11.624 1.00 87.69 136 ALA A C 1
ATOM 1033 O O . ALA A 1 136 ? -14.207 -5.965 11.347 1.00 87.69 136 ALA A O 1
ATOM 1034 N N . ILE A 1 137 ? -15.386 -4.197 12.059 1.00 90.88 137 ILE A N 1
ATOM 1035 C CA . ILE A 1 137 ? -14.253 -3.269 12.122 1.00 90.88 137 ILE A CA 1
ATOM 1036 C C . ILE A 1 137 ? -13.836 -2.984 13.562 1.00 90.88 137 ILE A C 1
ATOM 1038 O O . ILE A 1 137 ? -14.627 -2.549 14.392 1.00 90.88 137 ILE A O 1
ATOM 1042 N N . ASP A 1 138 ? -12.547 -3.170 13.831 1.00 91.12 138 ASP A N 1
ATOM 1043 C CA . ASP A 1 138 ? -11.865 -2.637 15.003 1.00 91.12 138 ASP A CA 1
ATOM 1044 C C . ASP A 1 138 ? -11.148 -1.338 14.614 1.00 91.12 138 ASP A C 1
ATOM 1046 O O . ASP A 1 138 ? -10.007 -1.329 14.141 1.00 91.12 138 ASP A O 1
ATOM 1050 N N . SER A 1 139 ? -11.836 -0.215 14.812 1.00 89.25 139 SER A N 1
ATOM 1051 C CA . SER A 1 139 ? -11.316 1.113 14.481 1.00 89.25 139 SER A CA 1
ATOM 1052 C C . SER A 1 139 ? -10.156 1.572 15.359 1.00 89.25 139 SER A C 1
ATOM 1054 O O . SER A 1 139 ? -9.511 2.572 15.051 1.00 89.25 139 SER A O 1
ATOM 1056 N N . GLN A 1 140 ? -9.859 0.856 16.445 1.00 90.31 140 GLN A N 1
ATOM 1057 C CA . GLN A 1 140 ? -8.692 1.138 17.274 1.00 90.31 140 GLN A CA 1
ATOM 1058 C C . GLN A 1 140 ? -7.423 0.492 16.712 1.00 90.31 140 GLN A C 1
ATOM 1060 O O . GLN A 1 140 ? -6.339 0.738 17.237 1.00 90.31 140 GLN A O 1
ATOM 1065 N N . LYS A 1 141 ? -7.525 -0.318 15.652 1.00 92.62 141 LYS A N 1
ATOM 1066 C CA . LYS A 1 141 ? -6.412 -1.061 15.052 1.00 92.62 141 LYS A CA 1
ATOM 1067 C C . LYS A 1 141 ? -6.280 -0.763 13.565 1.00 92.62 141 LYS A C 1
ATOM 1069 O O . LYS A 1 141 ? -6.497 -1.634 12.727 1.00 92.62 141 LYS A O 1
ATOM 1074 N N . ILE A 1 142 ? -5.910 0.474 13.249 1.00 95.19 142 ILE A N 1
ATOM 1075 C CA . ILE A 1 142 ? -5.751 0.936 11.867 1.00 95.19 142 ILE A CA 1
ATOM 1076 C C . ILE A 1 142 ? -4.266 1.037 11.510 1.00 95.19 142 ILE A C 1
ATOM 1078 O O . ILE A 1 142 ? -3.488 1.640 12.250 1.00 95.19 142 ILE A O 1
ATOM 1082 N N . VAL A 1 143 ? -3.879 0.473 10.365 1.00 97.19 143 VAL A N 1
ATOM 1083 C CA . VAL A 1 143 ? -2.547 0.609 9.757 1.00 97.19 143 VAL A CA 1
ATOM 1084 C C . VAL A 1 143 ? -2.691 1.204 8.359 1.00 97.19 143 VAL A C 1
ATOM 1086 O O . VAL A 1 143 ? -3.560 0.798 7.586 1.00 97.19 143 VAL A O 1
ATOM 1089 N N . PHE A 1 144 ? -1.826 2.156 8.015 1.00 98.75 144 PHE A N 1
ATOM 1090 C CA . PHE A 1 144 ? -1.757 2.691 6.656 1.00 98.75 144 PHE A CA 1
ATOM 1091 C C . PHE A 1 144 ? -0.779 1.893 5.812 1.00 98.75 144 PHE A C 1
ATOM 1093 O O . PHE A 1 144 ? 0.354 1.662 6.214 1.00 98.75 144 PHE A O 1
ATOM 1100 N N . VAL A 1 145 ? -1.197 1.481 4.624 1.00 98.81 145 VAL A N 1
ATOM 1101 C CA . VAL A 1 145 ? -0.363 0.711 3.699 1.00 98.81 145 VAL A CA 1
ATOM 1102 C C . VAL A 1 145 ? -0.458 1.358 2.330 1.00 98.81 145 VAL A C 1
ATOM 1104 O O . VAL A 1 145 ? -1.508 1.856 1.934 1.00 98.81 145 VAL A O 1
ATOM 1107 N N . GLY A 1 146 ? 0.618 1.346 1.562 1.00 98.75 146 GLY A N 1
ATOM 1108 C CA . GLY A 1 146 ? 0.495 1.714 0.163 1.00 98.75 146 GLY A CA 1
ATOM 1109 C C . GLY A 1 146 ? 1.699 1.344 -0.666 1.00 98.75 146 GLY A C 1
ATOM 1110 O O . GLY A 1 146 ? 2.754 0.998 -0.139 1.00 98.75 146 GLY A O 1
ATOM 1111 N N . HIS A 1 147 ? 1.523 1.447 -1.977 1.00 98.81 147 HIS A N 1
ATOM 1112 C CA . HIS A 1 147 ? 2.570 1.198 -2.957 1.00 98.81 147 HIS A CA 1
ATOM 1113 C C . HIS A 1 147 ? 3.015 2.482 -3.648 1.00 98.81 147 HIS A C 1
ATOM 1115 O O . HIS A 1 147 ? 2.190 3.343 -3.956 1.00 98.81 147 HIS A O 1
ATOM 1121 N N . SER A 1 148 ? 4.311 2.603 -3.946 1.00 98.19 148 SER A N 1
ATOM 1122 C CA . SER A 1 148 ? 4.873 3.747 -4.667 1.00 98.19 148 SER A CA 1
ATOM 1123 C C . SER A 1 148 ? 4.495 5.067 -3.968 1.00 98.19 148 SER A C 1
ATOM 1125 O O . SER A 1 148 ? 4.687 5.210 -2.759 1.00 98.19 148 SER A O 1
ATOM 1127 N N . VAL A 1 149 ? 3.891 6.024 -4.678 1.00 98.75 149 VAL A N 1
ATOM 1128 C CA . VAL A 1 149 ? 3.358 7.266 -4.085 1.00 98.75 149 VAL A CA 1
ATOM 1129 C C . VAL A 1 149 ? 2.422 7.002 -2.900 1.00 98.75 149 VAL A C 1
ATOM 1131 O O . VAL A 1 149 ? 2.525 7.699 -1.889 1.00 98.75 149 VAL A O 1
ATOM 1134 N N . GLY A 1 150 ? 1.559 5.986 -2.981 1.00 98.81 150 GLY A N 1
ATOM 1135 C CA . GLY A 1 150 ? 0.670 5.589 -1.889 1.00 98.81 150 GLY A CA 1
ATOM 1136 C C . GLY A 1 150 ? 1.422 5.138 -0.637 1.00 98.81 150 GLY A C 1
ATOM 1137 O O . GLY A 1 150 ? 1.009 5.464 0.472 1.00 98.81 150 GLY A O 1
ATOM 1138 N N . GLY A 1 151 ? 2.562 4.462 -0.796 1.00 98.81 151 GLY A N 1
ATOM 1139 C CA . GLY A 1 151 ? 3.381 3.974 0.318 1.00 98.81 151 GLY A CA 1
ATOM 1140 C C . GLY A 1 151 ? 4.098 5.094 1.065 1.00 98.81 151 GLY A C 1
ATOM 1141 O O . GLY A 1 151 ? 4.013 5.194 2.289 1.00 98.81 151 GLY A O 1
ATOM 1142 N N . ALA A 1 152 ? 4.739 6.006 0.335 1.00 98.81 152 ALA A N 1
ATOM 1143 C CA . ALA A 1 152 ? 5.367 7.171 0.954 1.00 98.81 152 ALA A CA 1
ATOM 1144 C C . ALA A 1 152 ? 4.314 8.110 1.583 1.00 98.81 152 ALA A C 1
ATOM 1146 O O . ALA A 1 152 ? 4.530 8.673 2.660 1.00 98.81 152 ALA A O 1
ATOM 1147 N N . ALA A 1 153 ? 3.140 8.237 0.952 1.00 98.81 153 ALA A N 1
ATOM 1148 C CA . ALA A 1 153 ? 2.009 8.980 1.499 1.00 98.81 153 ALA A CA 1
ATOM 1149 C C . ALA A 1 153 ? 1.413 8.332 2.760 1.00 98.81 153 ALA A C 1
ATOM 1151 O O . ALA A 1 153 ? 1.000 9.065 3.655 1.00 98.81 153 ALA A O 1
ATOM 1152 N N . ALA A 1 154 ? 1.411 6.999 2.878 1.00 98.88 154 ALA A N 1
ATOM 1153 C CA . ALA A 1 154 ? 0.986 6.294 4.089 1.00 98.88 154 ALA A CA 1
ATOM 1154 C C . ALA A 1 154 ? 1.842 6.666 5.300 1.00 98.88 154 ALA A C 1
ATOM 1156 O O . ALA A 1 154 ? 1.322 6.984 6.370 1.00 98.88 154 ALA A O 1
ATOM 1157 N N . VAL A 1 155 ? 3.157 6.735 5.112 1.00 98.81 155 VAL A N 1
ATOM 1158 C CA . VAL A 1 155 ? 4.087 7.155 6.166 1.00 98.81 155 VAL A CA 1
ATOM 1159 C C . VAL A 1 155 ? 3.955 8.652 6.466 1.00 98.81 155 VAL A C 1
ATOM 1161 O O . VAL A 1 155 ? 4.011 9.063 7.628 1.00 98.81 155 VAL A O 1
ATOM 1164 N N . LEU A 1 156 ? 3.715 9.485 5.448 1.00 98.81 156 LEU A N 1
ATOM 1165 C CA . LEU A 1 156 ? 3.412 10.906 5.641 1.00 98.81 156 LEU A CA 1
ATOM 1166 C C . LEU A 1 156 ? 2.106 11.117 6.427 1.00 98.81 156 LEU A C 1
ATOM 1168 O O . LEU A 1 156 ? 2.059 11.985 7.298 1.00 98.81 156 LEU A O 1
ATOM 1172 N N . ALA A 1 157 ? 1.065 10.329 6.152 1.00 98.75 157 ALA A N 1
ATOM 1173 C CA . ALA A 1 157 ? -0.200 10.362 6.881 1.00 98.75 157 ALA A CA 1
ATOM 1174 C C . ALA A 1 157 ? 0.002 9.954 8.344 1.00 98.75 157 ALA A C 1
ATOM 1176 O O . ALA A 1 157 ? -0.365 10.704 9.244 1.00 98.75 157 ALA A O 1
ATOM 1177 N N . ALA A 1 158 ? 0.699 8.842 8.591 1.00 98.38 158 ALA A N 1
ATOM 1178 C CA . ALA A 1 158 ? 1.041 8.388 9.939 1.00 98.38 158 ALA A CA 1
ATOM 1179 C C . ALA A 1 158 ? 1.945 9.377 10.704 1.00 98.38 158 ALA A C 1
ATOM 1181 O O . ALA A 1 158 ? 1.890 9.466 11.925 1.00 98.38 158 ALA A O 1
ATOM 1182 N N . SER A 1 159 ? 2.741 10.191 10.002 1.00 98.38 159 SER A N 1
ATOM 1183 C CA . SER A 1 159 ? 3.503 11.290 10.622 1.00 98.38 159 SER A CA 1
ATOM 1184 C C . SER A 1 159 ? 2.629 12.416 11.161 1.00 98.38 159 SER A C 1
ATOM 1186 O O . SER A 1 159 ? 3.054 13.161 12.039 1.00 98.38 159 SER A O 1
ATOM 1188 N N . ARG A 1 160 ? 1.429 12.572 10.602 1.00 97.56 160 ARG A N 1
ATOM 1189 C CA . ARG A 1 160 ? 0.450 13.597 10.982 1.00 97.56 160 ARG A CA 1
ATOM 1190 C C . ARG A 1 160 ? -0.632 13.042 11.897 1.00 97.56 160 ARG A C 1
ATOM 1192 O O . ARG A 1 160 ? -1.388 13.825 12.461 1.00 97.56 160 ARG A O 1
ATOM 1199 N N . ASN A 1 161 ? -0.690 11.722 12.042 1.00 96.44 161 ASN A N 1
ATOM 1200 C CA . ASN A 1 161 ? -1.646 11.053 12.890 1.00 96.44 161 ASN A CA 1
ATOM 1201 C C . ASN A 1 161 ? -0.980 9.946 13.731 1.00 96.44 161 ASN A C 1
ATOM 1203 O O . ASN A 1 161 ? -0.806 8.833 13.241 1.00 96.44 161 ASN A O 1
ATOM 1207 N N . PRO A 1 162 ? -0.636 10.217 15.001 1.00 94.56 162 PRO A N 1
ATOM 1208 C CA . PRO A 1 162 ? -0.011 9.232 15.876 1.00 94.56 162 PRO A CA 1
ATOM 1209 C C . PRO A 1 162 ? -0.992 8.203 16.472 1.00 94.56 162 PRO A C 1
ATOM 1211 O O . PRO A 1 162 ? -0.553 7.354 17.245 1.00 94.56 162 PRO A O 1
ATOM 1214 N N . THR A 1 163 ? -2.300 8.270 16.179 1.00 94.25 163 THR A N 1
ATOM 1215 C CA . THR A 1 163 ? -3.286 7.307 16.714 1.00 94.25 163 THR A CA 1
ATOM 1216 C C . THR A 1 163 ? -3.275 5.971 15.970 1.00 94.25 163 THR A C 1
ATOM 1218 O O . THR A 1 163 ? -3.617 4.941 16.563 1.00 94.25 163 THR A O 1
ATOM 1221 N N . VAL A 1 164 ? -2.857 5.965 14.697 1.00 95.94 164 VAL A N 1
ATOM 1222 C CA . VAL A 1 164 ? -2.718 4.738 13.903 1.00 95.94 164 VAL A CA 1
ATOM 1223 C C . VAL A 1 164 ? -1.600 3.857 14.451 1.00 95.94 164 VAL A C 1
ATOM 1225 O O . VAL A 1 164 ? -0.665 4.315 15.106 1.00 95.94 164 VAL A O 1
ATOM 1228 N N . LYS A 1 165 ? -1.680 2.557 14.180 1.00 95.56 165 LYS A N 1
ATOM 1229 C CA . LYS A 1 165 ? -0.763 1.556 14.738 1.00 95.56 165 LYS A CA 1
ATOM 1230 C C . LYS A 1 165 ? 0.539 1.405 13.969 1.00 95.56 165 LYS A C 1
ATOM 1232 O O . LYS A 1 165 ? 1.487 0.836 14.496 1.00 95.56 165 LYS A O 1
ATOM 1237 N N . GLY A 1 166 ? 0.610 1.942 12.759 1.00 96.62 166 GLY A N 1
ATOM 1238 C CA . GLY A 1 166 ? 1.832 1.963 11.971 1.00 96.62 166 GLY A CA 1
ATOM 1239 C C . GLY A 1 166 ? 1.578 2.331 10.520 1.00 96.62 166 GLY A C 1
ATOM 1240 O O . GLY A 1 166 ? 0.437 2.573 10.111 1.00 96.62 166 GLY A O 1
ATOM 1241 N N . ALA A 1 167 ? 2.656 2.344 9.742 1.00 98.31 167 ALA A N 1
ATOM 1242 C CA . ALA A 1 167 ? 2.592 2.514 8.300 1.00 98.31 167 ALA A CA 1
ATOM 1243 C C . ALA A 1 167 ? 3.506 1.534 7.554 1.00 98.31 167 ALA A C 1
ATOM 1245 O O . ALA A 1 167 ? 4.615 1.241 8.000 1.00 98.31 167 ALA A O 1
ATOM 1246 N N . VAL A 1 168 ? 3.061 1.074 6.387 1.00 98.56 168 VAL A N 1
ATOM 1247 C CA . VAL A 1 168 ? 3.846 0.248 5.470 1.00 98.56 168 VAL A CA 1
ATOM 1248 C C . VAL A 1 168 ? 4.001 0.967 4.135 1.00 98.56 168 VAL A C 1
ATOM 1250 O O . VAL A 1 168 ? 3.020 1.313 3.475 1.00 98.56 168 VAL A O 1
ATOM 1253 N N . ASN A 1 169 ? 5.250 1.161 3.728 1.00 98.81 169 ASN A N 1
ATOM 1254 C CA . ASN A 1 169 ? 5.623 1.708 2.436 1.00 98.81 169 ASN A CA 1
ATOM 1255 C C . ASN A 1 169 ? 6.162 0.582 1.542 1.00 98.81 169 ASN A C 1
ATOM 1257 O O . ASN A 1 169 ? 7.249 0.062 1.795 1.00 98.81 169 ASN A O 1
ATOM 1261 N N . LEU A 1 170 ? 5.406 0.210 0.508 1.00 98.62 170 LEU A N 1
ATOM 1262 C CA . LEU A 1 170 ? 5.835 -0.724 -0.531 1.00 98.62 170 LEU A CA 1
ATOM 1263 C C . LEU A 1 170 ? 6.487 0.073 -1.669 1.00 98.62 170 LEU A C 1
ATOM 1265 O O . LEU A 1 170 ? 5.816 0.590 -2.561 1.00 98.62 170 LEU A O 1
ATOM 1269 N N . ASP A 1 171 ? 7.807 0.189 -1.607 1.00 97.56 171 ASP A N 1
ATOM 1270 C CA . ASP A 1 171 ? 8.694 0.709 -2.650 1.00 97.56 171 ASP A CA 1
ATOM 1271 C C . ASP A 1 171 ? 8.416 2.153 -3.103 1.00 97.56 171 ASP A C 1
ATOM 1273 O O . ASP A 1 171 ? 8.671 2.546 -4.241 1.00 97.56 171 ASP A O 1
ATOM 1277 N N . GLY A 1 172 ? 7.863 2.967 -2.207 1.00 97.56 172 GLY A N 1
ATOM 1278 C CA . GLY A 1 172 ? 7.634 4.390 -2.411 1.00 97.56 172 GLY A CA 1
ATOM 1279 C C . GLY A 1 172 ? 8.839 5.241 -2.053 1.00 97.56 172 GLY A C 1
ATOM 1280 O O . GLY A 1 172 ? 9.279 5.257 -0.904 1.00 97.56 172 GLY A O 1
ATOM 1281 N N . ASP A 1 173 ? 9.320 6.028 -3.012 1.00 94.38 173 ASP A N 1
ATOM 1282 C CA . ASP A 1 173 ? 10.345 7.031 -2.746 1.00 94.38 173 ASP A CA 1
ATOM 1283 C C . ASP A 1 173 ? 9.783 8.175 -1.887 1.00 94.38 173 ASP A C 1
ATOM 1285 O O . ASP A 1 173 ? 8.724 8.739 -2.173 1.00 94.38 173 ASP A O 1
ATOM 1289 N N . TYR A 1 174 ? 10.519 8.561 -0.846 1.00 95.88 174 TYR A N 1
ATOM 1290 C CA . TYR A 1 174 ? 10.188 9.707 0.002 1.00 95.88 174 TYR A CA 1
ATOM 1291 C C . TYR A 1 174 ? 10.608 11.012 -0.688 1.00 95.88 174 TYR A C 1
ATOM 1293 O O . TYR A 1 174 ? 11.538 11.694 -0.262 1.00 95.88 174 TYR A O 1
ATOM 1301 N N . ALA A 1 175 ? 9.951 11.348 -1.794 1.00 92.69 175 ALA A N 1
ATOM 1302 C CA . ALA A 1 175 ? 10.200 12.576 -2.543 1.00 92.69 175 ALA A CA 1
ATOM 1303 C C . ALA A 1 175 ? 9.238 13.702 -2.131 1.00 92.69 175 ALA A C 1
ATOM 1305 O O . ALA A 1 175 ? 8.183 13.457 -1.543 1.00 92.69 175 ALA A O 1
ATOM 1306 N N . ASN A 1 176 ? 9.595 14.942 -2.477 1.00 93.69 176 ASN A N 1
ATOM 1307 C CA . ASN A 1 176 ? 8.768 16.135 -2.263 1.00 93.69 176 ASN A CA 1
ATOM 1308 C C . ASN A 1 176 ? 8.223 16.206 -0.821 1.00 93.69 176 ASN A C 1
ATOM 1310 O O . ASN A 1 176 ? 8.990 16.135 0.138 1.00 93.69 176 ASN A O 1
ATOM 1314 N N . GLU A 1 177 ? 6.906 16.316 -0.639 1.00 95.94 177 GLU A N 1
ATOM 1315 C CA . GLU A 1 177 ? 6.279 16.404 0.677 1.00 95.94 177 GLU A CA 1
ATOM 1316 C C . GLU A 1 177 ? 6.511 15.153 1.532 1.00 95.94 177 GLU A C 1
ATOM 1318 O O . GLU A 1 177 ? 6.612 15.269 2.755 1.00 95.94 177 GLU A O 1
ATOM 1323 N N . ALA A 1 178 ? 6.648 13.966 0.932 1.00 96.38 178 ALA A N 1
ATOM 1324 C CA . ALA A 1 178 ? 6.904 12.737 1.681 1.00 96.38 178 ALA A CA 1
ATOM 1325 C C . ALA A 1 178 ? 8.308 12.702 2.315 1.00 96.38 178 ALA A C 1
ATOM 1327 O O . ALA A 1 178 ? 8.486 12.043 3.337 1.00 96.38 178 ALA A O 1
ATOM 1328 N N . ALA A 1 179 ? 9.276 13.475 1.804 1.00 96.69 179 ALA A N 1
ATOM 1329 C CA . ALA A 1 179 ? 10.602 13.621 2.423 1.00 96.69 179 ALA A CA 1
ATOM 1330 C C . ALA A 1 179 ? 10.537 14.251 3.831 1.00 96.69 179 ALA A C 1
ATOM 1332 O O . ALA A 1 179 ? 11.423 14.057 4.670 1.00 96.69 179 ALA A O 1
ATOM 1333 N N . SER A 1 180 ? 9.465 15.002 4.106 1.00 96.38 180 SER A N 1
ATOM 1334 C CA . SER A 1 180 ? 9.217 15.638 5.403 1.00 96.38 180 SER A CA 1
ATOM 1335 C C . SER A 1 180 ? 8.547 14.721 6.431 1.00 96.38 180 SER A C 1
ATOM 1337 O O . SER A 1 180 ? 8.333 15.148 7.564 1.00 96.38 180 SER A O 1
ATOM 1339 N N . ALA A 1 181 ? 8.218 13.473 6.074 1.00 98.00 181 ALA A N 1
ATOM 1340 C CA . ALA A 1 181 ? 7.587 12.525 6.988 1.00 98.00 181 ALA A CA 1
ATOM 1341 C C . ALA A 1 181 ? 8.467 12.282 8.227 1.00 98.00 181 ALA A C 1
ATOM 1343 O O . ALA A 1 181 ? 9.675 12.082 8.115 1.00 98.00 181 ALA A O 1
ATOM 1344 N N . ARG A 1 182 ? 7.866 12.325 9.418 1.00 97.81 182 ARG A N 1
ATOM 1345 C CA . ARG A 1 182 ? 8.510 12.105 10.724 1.00 97.81 182 ARG A CA 1
ATOM 1346 C C . ARG A 1 182 ? 7.562 11.302 11.632 1.00 97.81 182 ARG A C 1
ATOM 1348 O O . ARG A 1 182 ? 7.058 11.853 12.611 1.00 97.81 182 ARG A O 1
ATOM 1355 N N . PRO A 1 183 ? 7.265 10.037 11.290 1.00 97.81 183 PRO A N 1
ATOM 1356 C CA . PRO A 1 183 ? 6.342 9.200 12.049 1.00 97.81 183 PRO A CA 1
ATOM 1357 C C . PRO A 1 183 ? 6.887 8.914 13.444 1.00 97.81 183 PRO A C 1
ATOM 1359 O O . PRO A 1 183 ? 8.075 8.658 13.601 1.00 97.81 183 PRO A O 1
ATOM 1362 N N . THR A 1 184 ? 6.007 8.931 14.445 1.00 98.12 184 THR A N 1
ATOM 1363 C CA . THR A 1 184 ? 6.299 8.449 15.808 1.00 98.12 184 THR A CA 1
ATOM 1364 C C . THR A 1 184 ? 5.833 7.011 16.033 1.00 98.12 184 THR A C 1
ATOM 1366 O O . THR A 1 184 ? 6.041 6.444 17.101 1.00 98.12 184 THR A O 1
ATOM 1369 N N . VAL A 1 185 ? 5.181 6.428 15.027 1.00 96.19 185 VAL A N 1
ATOM 1370 C CA . VAL A 1 185 ? 4.645 5.064 15.021 1.00 96.19 185 VAL A CA 1
ATOM 1371 C C . VAL A 1 185 ? 5.611 4.111 14.295 1.00 96.19 185 VAL A C 1
ATOM 1373 O O . VAL A 1 185 ? 6.537 4.584 13.618 1.00 96.19 185 VAL A O 1
ATOM 1376 N N . PRO A 1 186 ? 5.429 2.784 14.410 1.00 96.06 186 PRO A N 1
ATOM 1377 C CA . PRO A 1 186 ? 6.193 1.797 13.650 1.00 96.06 186 PRO A CA 1
ATOM 1378 C C . PRO A 1 186 ? 6.091 2.014 12.137 1.00 96.06 186 PRO A C 1
ATOM 1380 O O . PRO A 1 186 ? 5.039 2.420 11.629 1.00 96.06 186 PRO A O 1
ATOM 1383 N N . VAL A 1 187 ? 7.171 1.717 11.412 1.00 97.12 187 VAL A N 1
ATOM 1384 C CA . VAL A 1 187 ? 7.210 1.807 9.945 1.00 97.12 187 VAL A CA 1
ATOM 1385 C C . VAL A 1 187 ? 7.909 0.597 9.350 1.00 97.12 187 VAL A C 1
ATOM 1387 O O . VAL A 1 187 ? 9.064 0.336 9.677 1.00 97.12 187 VAL A O 1
ATOM 1390 N N . LEU A 1 188 ? 7.247 -0.074 8.408 1.00 96.38 188 LEU A N 1
ATOM 1391 C CA . LEU A 1 188 ? 7.877 -1.040 7.511 1.00 96.38 188 LEU A CA 1
ATOM 1392 C C . LEU A 1 188 ? 8.088 -0.402 6.135 1.00 96.38 188 LEU A C 1
ATOM 1394 O O . LEU A 1 188 ? 7.136 0.016 5.483 1.00 96.38 188 LEU A O 1
ATOM 1398 N N . TYR A 1 189 ? 9.331 -0.355 5.671 1.00 97.25 189 TYR A N 1
ATOM 1399 C CA . TYR A 1 189 ? 9.699 0.093 4.335 1.00 97.25 189 TYR A CA 1
ATOM 1400 C C . TYR A 1 189 ? 10.234 -1.088 3.524 1.00 97.25 189 TYR A C 1
ATOM 1402 O O . TYR A 1 189 ? 11.355 -1.543 3.736 1.00 97.25 189 TYR A O 1
ATOM 1410 N N . MET A 1 190 ? 9.424 -1.607 2.607 1.00 96.19 190 MET A N 1
ATOM 1411 C CA . MET A 1 190 ? 9.832 -2.672 1.694 1.00 96.19 190 MET A CA 1
ATOM 1412 C C . MET A 1 190 ? 10.334 -2.052 0.400 1.00 96.19 190 MET A C 1
ATOM 1414 O O . MET A 1 190 ? 9.637 -1.252 -0.207 1.00 96.19 190 MET A O 1
ATOM 1418 N N . LEU A 1 191 ? 11.529 -2.422 -0.021 1.00 94.19 191 LEU A N 1
ATOM 1419 C CA . LEU A 1 191 ? 12.223 -1.852 -1.164 1.00 94.19 191 LEU A CA 1
ATOM 1420 C C . LEU A 1 191 ? 12.450 -2.920 -2.216 1.00 94.19 191 LEU A C 1
ATOM 1422 O O . LEU A 1 191 ? 12.857 -4.039 -1.901 1.00 94.19 191 LEU A O 1
ATOM 1426 N N . SER A 1 192 ? 12.239 -2.555 -3.471 1.00 93.25 192 SER A N 1
ATOM 1427 C CA . SER A 1 192 ? 12.724 -3.340 -4.591 1.00 93.25 192 SER A CA 1
ATOM 1428 C C . SER A 1 192 ? 14.248 -3.213 -4.730 1.00 93.25 192 SER A C 1
ATOM 1430 O O . SER A 1 192 ? 14.911 -2.404 -4.068 1.00 93.25 192 SER A O 1
ATOM 1432 N N . TYR A 1 193 ? 14.827 -4.059 -5.578 1.00 84.38 193 TYR A N 1
ATOM 1433 C CA . TYR A 1 193 ? 16.246 -4.064 -5.891 1.00 84.38 193 TYR A CA 1
ATOM 1434 C C . TYR A 1 193 ? 16.459 -3.784 -7.381 1.00 84.38 193 TYR A C 1
ATOM 1436 O O . TYR A 1 193 ? 16.063 -4.558 -8.254 1.00 84.38 193 TYR A O 1
ATOM 1444 N N . ALA A 1 194 ? 17.145 -2.683 -7.675 1.00 82.38 194 ALA A N 1
ATOM 1445 C CA . ALA A 1 194 ? 17.609 -2.359 -9.015 1.00 82.38 194 ALA A CA 1
ATOM 1446 C C . ALA A 1 194 ? 19.148 -2.445 -9.043 1.00 82.38 194 ALA A C 1
ATOM 1448 O O . ALA A 1 194 ? 19.807 -1.577 -8.470 1.00 82.38 194 ALA A O 1
ATOM 1449 N N . PRO A 1 195 ? 19.746 -3.470 -9.683 1.00 77.38 195 PRO A N 1
ATOM 1450 C CA . PRO A 1 195 ? 21.205 -3.631 -9.718 1.00 77.38 195 PRO A CA 1
ATOM 1451 C C . PRO A 1 195 ? 21.908 -2.494 -10.469 1.00 77.38 195 PRO A C 1
ATOM 1453 O O . PRO A 1 195 ? 23.074 -2.207 -10.226 1.00 77.38 195 PRO A O 1
ATOM 1456 N N . ASP A 1 196 ? 21.190 -1.863 -11.394 1.00 83.25 196 ASP A N 1
ATOM 1457 C CA . ASP A 1 196 ? 21.636 -0.780 -12.263 1.00 83.25 196 ASP A CA 1
ATOM 1458 C C . ASP A 1 196 ? 21.358 0.613 -11.685 1.00 83.25 196 ASP A C 1
ATOM 1460 O O . ASP A 1 196 ? 21.454 1.628 -12.375 1.00 83.25 196 ASP A O 1
ATOM 1464 N N . GLU A 1 197 ? 21.001 0.681 -10.408 1.00 84.69 197 GLU A N 1
ATOM 1465 C CA . GLU A 1 197 ? 20.687 1.940 -9.779 1.00 84.69 197 GLU A CA 1
ATOM 1466 C C . GLU A 1 197 ? 21.916 2.840 -9.568 1.00 84.69 197 GLU A C 1
ATOM 1468 O O . GLU A 1 197 ? 22.948 2.431 -9.037 1.00 84.69 197 GLU A O 1
ATOM 1473 N N . ALA A 1 198 ? 21.771 4.122 -9.919 1.00 89.88 198 ALA A N 1
ATOM 1474 C CA . ALA A 1 198 ? 22.800 5.124 -9.689 1.00 89.88 198 ALA A CA 1
ATOM 1475 C C . ALA A 1 198 ? 23.135 5.278 -8.194 1.00 89.88 198 ALA A C 1
ATOM 1477 O O . ALA A 1 198 ? 22.252 5.484 -7.357 1.00 89.88 198 ALA A O 1
ATOM 1478 N N . ALA A 1 199 ? 24.432 5.301 -7.868 1.00 90.31 199 ALA A N 1
ATOM 1479 C CA . ALA A 1 199 ? 24.921 5.480 -6.498 1.00 90.31 199 ALA A CA 1
ATOM 1480 C C . ALA A 1 199 ? 24.374 6.750 -5.815 1.00 90.31 199 ALA A C 1
ATOM 1482 O O . ALA A 1 199 ? 24.113 6.748 -4.614 1.00 90.31 199 ALA A O 1
ATOM 1483 N N . SER A 1 200 ? 24.141 7.821 -6.580 1.00 91.50 200 SER A N 1
ATOM 1484 C CA . SER A 1 200 ? 23.514 9.050 -6.080 1.00 91.50 200 SER A CA 1
ATOM 1485 C C . SER A 1 200 ? 22.060 8.841 -5.639 1.00 91.50 200 SER A C 1
ATOM 1487 O O . SER A 1 200 ? 21.646 9.414 -4.632 1.00 91.50 200 SER A O 1
ATOM 1489 N N . SER A 1 201 ? 21.293 8.001 -6.339 1.00 89.50 201 SER A N 1
ATOM 1490 C CA . SER A 1 201 ? 19.921 7.641 -5.959 1.00 89.50 201 SER A CA 1
ATOM 1491 C C . SER A 1 201 ? 19.894 6.818 -4.674 1.00 89.50 201 SER A C 1
ATOM 1493 O O . SER A 1 201 ? 19.107 7.124 -3.776 1.00 89.50 201 SER A O 1
ATOM 1495 N N . ILE A 1 202 ? 20.802 5.842 -4.550 1.00 89.06 202 ILE A N 1
ATOM 1496 C CA . ILE A 1 202 ? 20.971 5.032 -3.334 1.00 89.06 202 ILE A CA 1
ATOM 1497 C C . ILE A 1 202 ? 21.315 5.936 -2.145 1.00 89.06 202 ILE A C 1
ATOM 1499 O O . ILE A 1 202 ? 20.623 5.909 -1.128 1.00 89.06 202 ILE A O 1
ATOM 1503 N N . ALA A 1 203 ? 22.331 6.794 -2.292 1.00 90.75 203 ALA A N 1
ATOM 1504 C CA . ALA A 1 203 ? 22.770 7.709 -1.240 1.00 90.75 203 ALA A CA 1
ATOM 1505 C C . ALA A 1 203 ? 21.665 8.689 -0.820 1.00 90.75 203 ALA A C 1
ATOM 1507 O O . ALA A 1 203 ? 21.428 8.884 0.373 1.00 90.75 203 ALA A O 1
ATOM 1508 N N . ARG A 1 204 ? 20.934 9.264 -1.786 1.00 92.75 204 ARG A N 1
ATOM 1509 C CA . ARG A 1 204 ? 19.796 10.149 -1.507 1.00 92.75 204 ARG A CA 1
ATOM 1510 C C . ARG A 1 204 ? 18.713 9.433 -0.705 1.00 92.75 204 ARG A C 1
ATOM 1512 O O . ARG A 1 204 ? 18.220 9.996 0.268 1.00 92.75 204 ARG A O 1
ATOM 1519 N N . ARG A 1 205 ? 18.315 8.217 -1.091 1.00 91.12 205 ARG A N 1
ATOM 1520 C CA . ARG A 1 205 ? 17.273 7.486 -0.354 1.00 91.12 205 ARG A CA 1
ATOM 1521 C C . ARG A 1 205 ? 17.725 7.056 1.030 1.00 91.12 205 ARG A C 1
ATOM 1523 O O . ARG A 1 205 ? 16.915 7.131 1.948 1.00 91.12 205 ARG A O 1
ATOM 1530 N N . ALA A 1 206 ? 18.986 6.662 1.192 1.00 91.56 206 ALA A N 1
ATOM 1531 C CA . ALA A 1 206 ? 19.549 6.365 2.506 1.00 91.56 206 ALA A CA 1
ATOM 1532 C C . ALA A 1 206 ? 19.501 7.600 3.422 1.00 91.56 206 ALA A C 1
ATOM 1534 O O . ALA A 1 206 ? 19.052 7.504 4.563 1.00 91.56 206 ALA A O 1
ATOM 1535 N N . GLU A 1 207 ? 19.875 8.774 2.904 1.00 94.12 207 GLU A N 1
ATOM 1536 C CA . GLU A 1 207 ? 19.783 10.042 3.635 1.00 94.12 207 GLU A CA 1
ATOM 1537 C C . GLU A 1 207 ? 18.342 10.362 4.046 1.00 94.12 207 GLU A C 1
ATOM 1539 O O . GLU A 1 207 ? 18.065 10.592 5.224 1.00 94.12 207 GLU A O 1
ATOM 1544 N N . VAL A 1 208 ? 17.400 10.333 3.100 1.00 95.50 208 VAL A N 1
ATOM 1545 C CA . VAL A 1 208 ? 15.998 10.640 3.409 1.00 95.50 208 VAL A CA 1
ATOM 1546 C C . VAL A 1 208 ? 15.417 9.621 4.388 1.00 95.50 208 VAL A C 1
ATOM 1548 O O . VAL A 1 208 ? 14.742 10.010 5.339 1.00 95.50 208 VAL A O 1
ATOM 1551 N N . TRP A 1 209 ? 15.712 8.329 4.222 1.00 95.50 209 TRP A N 1
ATOM 1552 C CA . TRP A 1 209 ? 15.255 7.303 5.155 1.00 95.50 209 TRP A CA 1
ATOM 1553 C C . TRP A 1 209 ? 15.800 7.526 6.565 1.00 95.50 209 TRP A C 1
ATOM 1555 O O . TRP A 1 209 ? 15.035 7.417 7.520 1.00 95.50 209 TRP A O 1
ATOM 1565 N N . ARG A 1 210 ? 17.071 7.928 6.716 1.00 95.81 210 ARG A N 1
ATOM 1566 C CA . ARG A 1 210 ? 17.648 8.285 8.022 1.00 95.81 210 ARG A CA 1
ATOM 1567 C C . ARG A 1 210 ? 16.835 9.377 8.713 1.00 95.81 210 ARG A C 1
ATOM 1569 O O . ARG A 1 210 ? 16.586 9.293 9.912 1.00 95.81 210 ARG A O 1
ATOM 1576 N N . GLN A 1 211 ? 16.382 10.374 7.957 1.00 96.12 211 GLN A N 1
ATOM 1577 C CA . GLN A 1 211 ? 15.558 11.456 8.487 1.00 96.12 211 GLN A CA 1
ATOM 1578 C C . GLN A 1 211 ? 14.126 11.014 8.811 1.00 96.12 211 GLN A C 1
ATOM 1580 O O . GLN A 1 211 ? 13.595 11.391 9.856 1.00 96.12 211 GLN A O 1
ATOM 1585 N N . VAL A 1 212 ? 13.500 10.220 7.937 1.00 96.00 212 VAL A N 1
ATOM 1586 C CA . VAL A 1 212 ? 12.136 9.706 8.136 1.00 96.00 212 VAL A CA 1
ATOM 1587 C C . VAL A 1 212 ? 12.086 8.785 9.351 1.00 96.00 212 VAL A C 1
ATOM 1589 O O . VAL A 1 212 ? 11.242 8.960 10.226 1.00 96.00 212 VAL A O 1
ATOM 1592 N N . LYS A 1 213 ? 13.027 7.844 9.457 1.00 94.94 213 LYS A N 1
ATOM 1593 C CA . LYS A 1 213 ? 13.038 6.840 10.523 1.00 94.94 213 LYS A CA 1
ATOM 1594 C C . LYS A 1 213 ? 13.390 7.405 11.899 1.00 94.94 213 LYS A C 1
ATOM 1596 O O . LYS A 1 213 ? 13.081 6.766 12.896 1.00 94.94 213 LYS A O 1
ATOM 1601 N N . ALA A 1 214 ? 14.004 8.591 11.966 1.00 96.00 214 ALA A N 1
ATOM 1602 C CA . ALA A 1 214 ? 14.607 9.149 13.180 1.00 96.00 214 ALA A CA 1
ATOM 1603 C C . ALA A 1 214 ? 13.668 9.243 14.396 1.00 96.00 214 ALA A C 1
ATOM 1605 O O . ALA A 1 214 ? 14.144 9.237 15.527 1.00 96.00 214 ALA A O 1
ATOM 1606 N N . LYS A 1 215 ? 12.352 9.365 14.176 1.00 96.12 215 LYS A N 1
ATOM 1607 C CA . LYS A 1 215 ? 11.347 9.427 15.251 1.00 96.12 215 LYS A CA 1
ATOM 1608 C C . LYS A 1 215 ? 10.467 8.182 15.356 1.00 96.12 215 LYS A C 1
ATOM 1610 O O . LYS A 1 215 ? 9.666 8.110 16.284 1.00 96.12 215 LYS A O 1
ATOM 1615 N N . SER A 1 216 ? 10.592 7.233 14.427 1.00 96.44 216 SER A N 1
ATOM 1616 C CA . SER A 1 216 ? 9.750 6.039 14.420 1.00 96.44 216 SER A CA 1
ATOM 1617 C C . SER A 1 216 ? 10.058 5.192 15.647 1.00 96.44 216 SER A C 1
ATOM 1619 O O . SER A 1 216 ? 11.222 4.988 15.988 1.00 96.44 216 SER A O 1
ATOM 1621 N N . SER A 1 217 ? 9.018 4.683 16.307 1.00 94.19 217 SER A N 1
ATOM 1622 C CA . SER A 1 217 ? 9.179 3.808 17.471 1.00 94.19 217 SER A CA 1
ATOM 1623 C C . SER A 1 217 ? 9.739 2.428 17.114 1.00 94.19 217 SER A C 1
ATOM 1625 O O . SER A 1 217 ? 10.355 1.785 17.960 1.00 94.19 217 SER A O 1
ATOM 1627 N N . ALA A 1 218 ? 9.547 1.980 15.871 1.00 92.44 218 ALA A N 1
ATOM 1628 C CA . ALA A 1 218 ? 10.092 0.733 15.348 1.00 92.44 218 ALA A CA 1
ATOM 1629 C C . ALA A 1 218 ? 10.233 0.814 13.815 1.00 92.44 218 ALA A C 1
ATOM 1631 O O . ALA A 1 218 ? 9.346 0.361 13.084 1.00 92.44 218 ALA A O 1
ATOM 1632 N N . PRO A 1 219 ? 11.309 1.439 13.303 1.00 93.50 219 PRO A N 1
ATOM 1633 C CA . PRO A 1 219 ? 11.569 1.483 11.876 1.00 93.50 219 PRO A CA 1
ATOM 1634 C C . PRO A 1 219 ? 12.232 0.192 11.402 1.00 93.50 219 PRO A C 1
ATOM 1636 O O . PRO A 1 219 ? 13.232 -0.252 11.964 1.00 93.50 219 PRO A O 1
ATOM 1639 N N . LEU A 1 220 ? 11.736 -0.355 10.300 1.00 92.50 220 LEU A N 1
ATOM 1640 C CA . LEU A 1 220 ? 12.352 -1.470 9.602 1.00 92.50 220 LEU A CA 1
ATOM 1641 C C . LEU A 1 220 ? 12.355 -1.206 8.102 1.00 92.50 220 LEU A C 1
ATOM 1643 O O . LEU A 1 220 ? 11.307 -0.948 7.519 1.00 92.50 220 LEU A O 1
ATOM 1647 N N . ALA A 1 221 ? 13.521 -1.322 7.472 1.00 93.81 221 ALA A N 1
ATOM 1648 C CA . ALA A 1 221 ? 13.640 -1.314 6.022 1.00 93.81 221 ALA A CA 1
ATOM 1649 C C . ALA A 1 221 ? 14.152 -2.668 5.525 1.00 93.81 221 ALA A C 1
ATOM 1651 O O . ALA A 1 221 ? 15.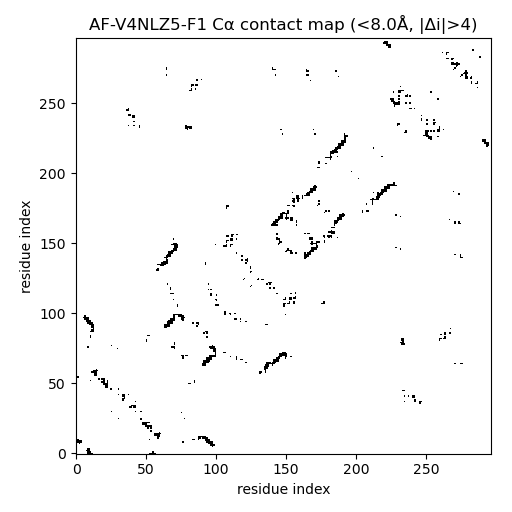173 -3.157 6.008 1.00 93.81 221 ALA A O 1
ATOM 1652 N N . LEU A 1 222 ? 13.447 -3.258 4.563 1.00 92.69 222 LEU A N 1
ATOM 1653 C CA . LEU A 1 222 ? 13.772 -4.542 3.948 1.00 92.69 222 LEU A CA 1
ATOM 1654 C C . LEU A 1 222 ? 13.944 -4.344 2.446 1.00 92.69 222 LEU A C 1
ATOM 1656 O O . LEU A 1 222 ? 13.009 -3.915 1.778 1.00 92.69 222 LEU A O 1
ATOM 1660 N N . GLN A 1 223 ? 15.103 -4.694 1.904 1.00 91.94 223 GLN A N 1
ATOM 1661 C CA . GLN A 1 223 ? 15.306 -4.791 0.465 1.00 91.94 223 GLN A CA 1
ATOM 1662 C C . GLN A 1 223 ? 15.025 -6.219 -0.002 1.00 91.94 223 GLN A C 1
ATOM 1664 O O . GLN A 1 223 ? 15.675 -7.167 0.440 1.00 91.94 223 GLN A O 1
ATOM 1669 N N . VAL A 1 224 ? 14.063 -6.368 -0.910 1.00 91.75 224 VAL A N 1
ATOM 1670 C CA . VAL A 1 224 ? 13.649 -7.661 -1.452 1.00 91.75 224 VAL A CA 1
ATOM 1671 C C . VAL A 1 224 ? 14.427 -7.954 -2.732 1.00 91.75 224 VAL A C 1
ATOM 1673 O O . VAL A 1 224 ? 14.295 -7.260 -3.743 1.00 91.75 224 VAL A O 1
ATOM 1676 N N . GLN A 1 225 ? 15.261 -8.988 -2.692 1.00 89.06 225 GLN A N 1
ATOM 1677 C CA . GLN A 1 225 ? 16.068 -9.406 -3.832 1.00 89.06 225 GLN A CA 1
ATOM 1678 C C . GLN A 1 225 ? 15.178 -9.931 -4.959 1.00 89.06 225 GLN A C 1
ATOM 1680 O O . GLN A 1 225 ? 14.206 -10.647 -4.737 1.00 89.06 225 GLN A O 1
ATOM 1685 N N . GLY A 1 226 ? 15.500 -9.549 -6.193 1.00 89.81 226 GLY A N 1
ATOM 1686 C CA . GLY A 1 226 ? 14.735 -9.949 -7.374 1.00 89.81 226 GLY A CA 1
ATOM 1687 C C . GLY A 1 226 ? 13.402 -9.232 -7.566 1.00 89.81 226 GLY A C 1
ATOM 1688 O O . GLY A 1 226 ? 12.746 -9.483 -8.576 1.00 89.81 226 GLY A O 1
ATOM 1689 N N . PHE A 1 227 ? 13.011 -8.321 -6.670 1.00 94.19 227 PHE A N 1
ATOM 1690 C CA . PHE A 1 227 ? 11.914 -7.393 -6.930 1.00 94.19 227 PHE A CA 1
ATOM 1691 C C . PHE A 1 227 ? 12.408 -6.206 -7.755 1.00 94.19 227 PHE A C 1
ATOM 1693 O O . PHE A 1 227 ? 13.468 -5.654 -7.488 1.00 94.19 227 PHE A O 1
ATOM 1700 N N . ARG A 1 228 ? 11.584 -5.757 -8.695 1.00 94.44 228 ARG A N 1
ATOM 1701 C CA . ARG A 1 228 ? 11.530 -4.389 -9.218 1.00 94.44 228 ARG A CA 1
ATOM 1702 C C . ARG A 1 228 ? 10.183 -3.771 -8.829 1.00 94.44 228 ARG A C 1
ATOM 1704 O O . ARG A 1 228 ? 9.316 -4.446 -8.274 1.00 94.44 228 ARG A O 1
ATOM 1711 N N . HIS A 1 229 ? 10.014 -2.490 -9.138 1.00 95.62 229 HIS A N 1
ATOM 1712 C CA . HIS A 1 229 ? 8.899 -1.671 -8.667 1.00 95.62 229 HIS A CA 1
ATOM 1713 C C . HIS A 1 229 ? 7.501 -2.259 -8.910 1.00 95.62 229 HIS A C 1
ATOM 1715 O O . HIS A 1 229 ? 6.600 -2.050 -8.115 1.00 95.62 229 HIS A O 1
ATOM 1721 N N . LEU A 1 230 ? 7.281 -3.023 -9.982 1.00 96.50 230 LEU A N 1
ATOM 1722 C CA . LEU A 1 230 ? 5.964 -3.586 -10.301 1.00 96.50 230 LEU A CA 1
ATOM 1723 C C . LEU A 1 230 ? 5.777 -5.024 -9.791 1.00 96.50 230 LEU A C 1
ATOM 1725 O O . LEU A 1 230 ? 4.757 -5.643 -10.071 1.00 96.50 230 LEU A O 1
ATOM 1729 N N . ASN A 1 231 ? 6.706 -5.584 -9.011 1.00 96.75 231 ASN A N 1
ATOM 1730 C CA . ASN A 1 231 ? 6.519 -6.919 -8.426 1.00 96.75 231 ASN A CA 1
ATOM 1731 C C . ASN A 1 231 ? 5.461 -6.971 -7.311 1.00 96.75 231 ASN A C 1
ATOM 1733 O O . ASN A 1 231 ? 5.055 -8.065 -6.933 1.00 96.75 231 ASN A O 1
ATOM 1737 N N . PHE A 1 232 ? 4.997 -5.822 -6.813 1.00 97.31 232 PHE A N 1
ATOM 1738 C CA . PHE A 1 232 ? 3.968 -5.728 -5.770 1.00 97.31 232 PHE A CA 1
ATOM 1739 C C . PHE A 1 232 ? 2.526 -5.792 -6.301 1.00 97.31 232 PHE A C 1
ATOM 1741 O O . PHE A 1 232 ? 1.593 -5.762 -5.502 1.00 97.31 232 PHE A O 1
ATOM 1748 N N . MET A 1 233 ? 2.330 -5.830 -7.624 1.00 96.44 233 MET A N 1
ATOM 1749 C CA . MET A 1 233 ? 1.010 -5.790 -8.272 1.00 96.44 233 MET A CA 1
ATOM 1750 C C . MET A 1 233 ? 0.702 -7.080 -9.045 1.00 96.44 233 MET A C 1
ATOM 1752 O O . MET A 1 233 ? 1.609 -7.801 -9.460 1.00 96.44 233 MET A O 1
ATOM 1756 N N . ASP A 1 234 ? -0.580 -7.332 -9.312 1.00 96.69 234 ASP A N 1
ATOM 1757 C CA . ASP A 1 234 ? -1.093 -8.546 -9.963 1.00 96.69 234 ASP A CA 1
ATOM 1758 C C . ASP A 1 234 ? -0.473 -8.782 -11.349 1.00 96.69 234 ASP A C 1
ATOM 1760 O O . ASP A 1 234 ? -0.252 -9.925 -11.750 1.00 96.69 234 ASP A O 1
ATOM 1764 N N . ALA A 1 235 ? -0.105 -7.711 -12.063 1.00 96.56 235 ALA A N 1
ATOM 1765 C CA . ALA A 1 235 ? 0.587 -7.793 -13.350 1.00 96.56 235 ALA A CA 1
ATOM 1766 C C . ALA A 1 235 ? 1.912 -8.582 -13.282 1.00 96.56 235 ALA A C 1
ATOM 1768 O O . ALA A 1 235 ? 2.357 -9.109 -14.302 1.00 96.56 235 ALA A O 1
ATOM 1769 N N . ALA A 1 236 ? 2.520 -8.725 -12.097 1.00 96.69 236 ALA A N 1
ATOM 1770 C CA . ALA A 1 236 ? 3.704 -9.555 -11.899 1.00 96.69 236 ALA A CA 1
ATOM 1771 C C . ALA A 1 236 ? 3.447 -11.028 -12.246 1.00 96.69 236 ALA A C 1
ATOM 1773 O O . ALA A 1 236 ? 4.334 -11.685 -12.788 1.00 96.69 236 ALA A O 1
ATOM 1774 N N . LEU A 1 237 ? 2.231 -11.540 -12.004 1.00 96.12 237 LEU A N 1
ATOM 1775 C CA . LEU A 1 237 ? 1.827 -12.911 -12.356 1.00 96.12 237 LEU A CA 1
ATOM 1776 C C . LEU A 1 237 ? 1.909 -13.181 -13.862 1.00 96.12 237 LEU A C 1
ATOM 1778 O O . LEU A 1 237 ? 2.002 -14.331 -14.280 1.00 96.12 237 LEU A O 1
ATOM 1782 N N . LEU A 1 238 ? 1.883 -12.113 -14.660 1.00 96.38 238 LEU A N 1
ATOM 1783 C CA . LEU A 1 238 ? 1.866 -12.134 -16.117 1.00 96.38 238 LEU A CA 1
ATOM 1784 C C . LEU A 1 238 ? 3.102 -11.442 -16.711 1.00 96.38 238 LEU A C 1
ATOM 1786 O O . LEU A 1 238 ? 3.110 -11.048 -17.880 1.00 96.38 238 LEU A O 1
ATOM 1790 N N . ALA A 1 239 ? 4.156 -11.257 -15.906 1.00 95.12 239 ALA A N 1
ATOM 1791 C CA . ALA A 1 239 ? 5.325 -10.472 -16.289 1.00 95.12 239 ALA A CA 1
ATOM 1792 C C . ALA A 1 239 ? 5.974 -10.985 -17.582 1.00 95.12 239 ALA A C 1
ATOM 1794 O O . ALA A 1 239 ? 6.455 -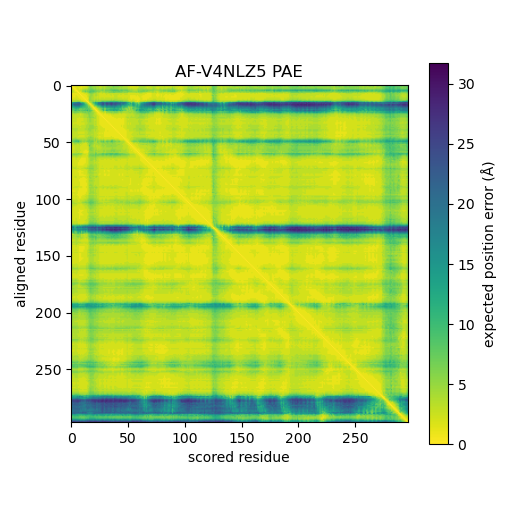10.191 -18.385 1.00 95.12 239 ALA A O 1
ATOM 1795 N N . GLU A 1 240 ? 5.956 -12.295 -17.834 1.00 94.94 240 GLU A N 1
ATOM 1796 C CA . GLU A 1 240 ? 6.527 -12.876 -19.052 1.00 94.94 240 GLU A CA 1
ATOM 1797 C C . GLU A 1 240 ? 5.797 -12.452 -20.333 1.00 94.94 240 GLU A C 1
ATOM 1799 O O . GLU A 1 240 ? 6.441 -12.353 -21.378 1.00 94.94 240 GLU A O 1
ATOM 1804 N N . GLN A 1 241 ? 4.497 -12.144 -20.248 1.00 96.25 241 GLN A N 1
ATOM 1805 C CA . GLN A 1 241 ? 3.676 -11.682 -21.372 1.00 96.25 241 GLN A CA 1
ATOM 1806 C C . GLN A 1 241 ? 3.728 -10.157 -21.565 1.00 96.25 241 GLN A C 1
ATOM 1808 O O . GLN A 1 241 ? 3.248 -9.646 -22.580 1.00 96.25 241 GLN A O 1
ATOM 1813 N N . VAL A 1 242 ? 4.325 -9.419 -20.624 1.00 95.50 242 VAL A N 1
ATOM 1814 C CA . VAL A 1 242 ? 4.539 -7.972 -20.743 1.00 95.50 242 VAL A CA 1
ATOM 1815 C C . VAL A 1 242 ? 5.590 -7.693 -21.832 1.00 95.50 242 VAL A C 1
ATOM 1817 O O . VAL A 1 242 ? 6.657 -8.317 -21.828 1.00 95.50 242 VAL A O 1
ATOM 1820 N N . PRO A 1 243 ? 5.363 -6.721 -22.742 1.00 93.25 243 PRO A N 1
ATOM 1821 C CA . PRO A 1 243 ? 6.349 -6.317 -23.738 1.00 93.25 243 PRO A CA 1
ATOM 1822 C C . PRO A 1 243 ? 7.713 -6.011 -23.114 1.00 93.25 243 PRO A C 1
ATOM 1824 O O . PRO A 1 243 ? 7.799 -5.276 -22.130 1.00 93.25 243 PRO A O 1
ATOM 1827 N N . LEU A 1 244 ? 8.792 -6.513 -23.726 1.00 91.19 244 LEU A N 1
ATOM 1828 C CA . LEU A 1 244 ? 10.150 -6.478 -23.162 1.00 91.19 244 LEU A CA 1
ATOM 1829 C C . LEU A 1 244 ? 10.567 -5.095 -22.634 1.00 91.19 244 LEU A C 1
ATOM 1831 O O . LEU A 1 244 ? 11.128 -5.004 -21.546 1.00 91.19 244 LEU A O 1
ATOM 1835 N N . LYS A 1 245 ? 10.254 -4.023 -23.375 1.00 87.31 245 LYS A N 1
ATOM 1836 C CA . LYS A 1 245 ? 10.573 -2.638 -22.990 1.00 87.31 245 LYS A CA 1
ATOM 1837 C C . LYS A 1 245 ? 9.938 -2.233 -21.653 1.00 87.31 245 LYS A C 1
ATOM 1839 O O . LYS A 1 245 ? 10.584 -1.557 -20.862 1.00 87.31 245 LYS A O 1
ATOM 1844 N N . ALA A 1 246 ? 8.689 -2.627 -21.412 1.00 86.50 246 ALA A N 1
ATOM 1845 C CA . ALA A 1 246 ? 7.996 -2.368 -20.151 1.00 86.50 246 ALA A CA 1
ATOM 1846 C C . ALA A 1 246 ? 8.437 -3.358 -19.060 1.00 86.50 246 ALA A C 1
ATOM 1848 O O . ALA A 1 246 ? 8.606 -2.980 -17.902 1.00 86.50 246 ALA A O 1
ATOM 1849 N N . ARG A 1 247 ? 8.694 -4.614 -19.445 1.00 90.88 247 ARG A N 1
ATOM 1850 C CA . ARG A 1 247 ? 9.093 -5.685 -18.530 1.00 90.88 247 ARG A CA 1
ATOM 1851 C C . ARG A 1 247 ? 10.442 -5.431 -17.865 1.00 90.88 247 ARG A C 1
ATOM 1853 O O . ARG A 1 247 ? 10.532 -5.537 -16.649 1.00 90.88 247 ARG A O 1
ATOM 1860 N N . ALA A 1 248 ? 11.460 -5.076 -18.651 1.00 86.69 248 ALA A N 1
ATOM 1861 C CA . ALA A 1 248 ? 12.856 -5.013 -18.209 1.00 86.69 248 ALA A CA 1
ATOM 1862 C C . ALA A 1 248 ? 13.092 -4.070 -17.016 1.00 86.69 248 ALA A C 1
ATOM 1864 O O . ALA A 1 248 ? 13.926 -4.363 -16.161 1.00 86.69 248 ALA A O 1
ATOM 1865 N N . ASN A 1 249 ? 12.329 -2.976 -16.942 1.00 84.12 249 ASN A N 1
ATOM 1866 C CA . ASN A 1 249 ? 12.452 -1.977 -15.878 1.00 84.12 249 ASN A CA 1
ATOM 1867 C C . ASN A 1 249 ? 11.356 -2.103 -14.809 1.00 84.12 249 ASN A C 1
ATOM 1869 O O . ASN A 1 249 ? 11.526 -1.599 -13.703 1.00 84.12 249 ASN A O 1
ATOM 1873 N N . GLY A 1 250 ? 10.235 -2.754 -15.133 1.00 90.69 250 GLY A N 1
ATOM 1874 C CA . GLY A 1 250 ? 9.089 -2.881 -14.238 1.00 90.69 250 GLY A CA 1
ATOM 1875 C C . GLY A 1 250 ? 9.144 -4.109 -13.333 1.00 90.69 250 GLY A C 1
ATOM 1876 O O . GLY A 1 250 ? 8.807 -4.003 -12.159 1.00 90.69 250 GLY A O 1
ATOM 1877 N N . PHE A 1 251 ? 9.595 -5.254 -13.851 1.00 94.62 251 PHE A N 1
ATOM 1878 C CA . PHE A 1 251 ? 9.520 -6.543 -13.160 1.00 94.62 251 PHE A CA 1
ATOM 1879 C C . PHE A 1 251 ? 10.902 -7.185 -13.039 1.00 94.62 251 PHE A C 1
ATOM 1881 O O . PHE A 1 251 ? 11.667 -7.247 -14.001 1.00 94.62 251 PHE A O 1
ATOM 1888 N N . GLY A 1 252 ? 11.226 -7.643 -11.836 1.00 92.31 252 GLY A N 1
ATOM 1889 C CA . GLY A 1 252 ? 12.417 -8.423 -11.546 1.00 92.31 252 GLY A CA 1
ATOM 1890 C C . GLY A 1 252 ? 12.182 -9.924 -11.720 1.00 92.31 252 GLY A C 1
ATOM 1891 O O . GLY A 1 252 ? 11.144 -10.357 -12.218 1.00 92.31 252 GLY A O 1
ATOM 1892 N N . TYR A 1 253 ? 13.177 -10.717 -11.329 1.00 90.44 253 TYR A N 1
ATOM 1893 C CA . TYR A 1 253 ? 13.247 -12.161 -11.575 1.00 90.44 253 TYR A CA 1
ATOM 1894 C C . TYR A 1 253 ? 12.628 -13.025 -10.464 1.00 90.44 253 TYR A C 1
ATOM 1896 O O . TYR A 1 253 ? 12.729 -14.251 -10.519 1.00 90.44 253 TYR A O 1
ATOM 1904 N N . TYR A 1 254 ? 12.028 -12.420 -9.435 1.00 90.81 254 TYR A N 1
ATOM 1905 C CA . TYR A 1 254 ? 11.397 -13.180 -8.357 1.00 90.81 254 TYR A CA 1
ATOM 1906 C C . TYR A 1 254 ? 10.186 -13.980 -8.862 1.00 90.81 254 TYR A C 1
ATOM 1908 O O . TYR A 1 254 ? 9.463 -13.523 -9.748 1.00 90.81 254 TYR A O 1
ATOM 1916 N N . ILE A 1 255 ? 9.930 -15.155 -8.274 1.00 93.00 255 ILE A N 1
ATOM 1917 C CA . ILE A 1 255 ? 8.771 -15.990 -8.626 1.00 93.00 255 ILE A CA 1
ATOM 1918 C C . ILE A 1 255 ? 7.485 -15.205 -8.306 1.00 93.00 255 ILE A C 1
ATOM 1920 O O . ILE A 1 255 ? 7.233 -14.941 -7.127 1.00 93.00 255 ILE A O 1
ATOM 1924 N N . PRO A 1 256 ? 6.636 -14.853 -9.293 1.00 93.56 256 PRO A N 1
ATOM 1925 C CA . PRO A 1 256 ? 5.577 -13.865 -9.088 1.00 93.56 256 PRO A CA 1
ATOM 1926 C C . PRO A 1 256 ? 4.594 -14.177 -7.956 1.00 93.56 256 PRO A C 1
ATOM 1928 O O . PRO A 1 256 ? 4.389 -13.351 -7.069 1.00 93.56 256 PRO A O 1
ATOM 1931 N N . ALA A 1 257 ? 4.029 -15.388 -7.937 1.00 94.06 257 ALA A N 1
ATOM 1932 C CA . ALA A 1 257 ? 3.066 -15.786 -6.910 1.00 94.06 257 ALA A CA 1
ATOM 1933 C C . ALA A 1 257 ? 3.691 -15.803 -5.504 1.00 94.06 257 ALA A C 1
ATOM 1935 O O . ALA A 1 257 ? 3.063 -15.369 -4.539 1.00 94.06 257 ALA A O 1
ATOM 1936 N N . ALA A 1 258 ? 4.947 -16.247 -5.392 1.00 92.50 258 ALA A N 1
ATOM 1937 C CA . ALA A 1 258 ? 5.682 -16.214 -4.132 1.00 92.50 258 ALA A CA 1
ATOM 1938 C C . ALA A 1 258 ? 5.989 -14.774 -3.685 1.00 92.50 258 ALA A C 1
ATOM 1940 O O . ALA A 1 258 ? 5.937 -14.488 -2.494 1.00 92.50 258 ALA A O 1
ATOM 1941 N N . GLY A 1 259 ? 6.257 -13.857 -4.620 1.00 93.19 259 GLY A N 1
ATOM 1942 C CA . GLY A 1 259 ? 6.502 -12.445 -4.320 1.00 93.19 259 GLY A CA 1
ATOM 1943 C C . GLY A 1 259 ? 5.262 -11.722 -3.786 1.00 93.19 259 GLY A C 1
ATOM 1944 O O . GLY A 1 259 ? 5.327 -11.041 -2.760 1.00 93.19 259 GLY A O 1
ATOM 1945 N N . LEU A 1 260 ? 4.102 -11.920 -4.419 1.00 95.38 260 LEU A N 1
ATOM 1946 C CA . LEU A 1 260 ? 2.839 -11.366 -3.914 1.00 95.38 260 LEU A CA 1
ATOM 1947 C C . LEU A 1 260 ? 2.484 -11.957 -2.544 1.00 95.38 260 LEU A C 1
ATOM 1949 O O . LEU A 1 260 ? 2.114 -11.224 -1.627 1.00 95.38 260 LEU A O 1
ATOM 1953 N N . ARG A 1 261 ? 2.697 -13.267 -2.366 1.00 92.81 261 ARG A N 1
ATOM 1954 C CA . ARG A 1 261 ? 2.509 -13.942 -1.080 1.00 92.81 261 ARG A CA 1
ATOM 1955 C C . ARG A 1 261 ? 3.433 -13.394 0.010 1.00 92.81 261 ARG A C 1
ATOM 1957 O O . ARG A 1 261 ? 2.958 -13.109 1.104 1.00 92.81 261 ARG A O 1
ATOM 1964 N N . MET A 1 262 ? 4.716 -13.189 -0.289 1.00 91.94 262 MET A N 1
ATOM 1965 C CA . MET A 1 262 ? 5.674 -12.574 0.637 1.00 91.94 262 MET A CA 1
ATOM 1966 C C . MET A 1 262 ? 5.237 -11.163 1.036 1.00 91.94 262 MET A C 1
ATOM 1968 O O . MET A 1 262 ? 5.328 -10.802 2.207 1.00 91.94 262 MET A O 1
ATOM 1972 N N . THR A 1 263 ? 4.735 -10.378 0.079 1.00 95.06 263 THR A N 1
ATOM 1973 C CA . THR A 1 263 ? 4.199 -9.038 0.344 1.00 95.06 263 THR A CA 1
ATOM 1974 C C . THR A 1 263 ? 3.045 -9.105 1.346 1.00 95.06 263 THR A C 1
ATOM 1976 O O . THR A 1 263 ? 3.079 -8.418 2.366 1.00 95.06 263 THR A O 1
ATOM 1979 N N . ALA A 1 264 ? 2.061 -9.980 1.114 1.00 94.44 264 ALA A N 1
ATOM 1980 C CA . ALA A 1 264 ? 0.942 -10.182 2.033 1.00 94.44 264 ALA A CA 1
ATOM 1981 C C . ALA A 1 264 ? 1.390 -10.718 3.406 1.00 94.44 264 ALA A C 1
ATOM 1983 O O . ALA A 1 264 ? 0.888 -10.266 4.435 1.00 94.44 264 ALA A O 1
ATOM 1984 N N . ASP A 1 265 ? 2.355 -11.645 3.442 1.00 90.38 265 ASP A N 1
ATOM 1985 C CA . ASP A 1 265 ? 2.924 -12.191 4.677 1.00 90.38 265 ASP A CA 1
ATOM 1986 C C . ASP A 1 265 ? 3.589 -11.099 5.525 1.00 90.38 265 ASP A C 1
ATOM 1988 O O . ASP A 1 265 ? 3.316 -11.029 6.721 1.00 90.38 265 ASP A O 1
ATOM 1992 N N . LEU A 1 266 ? 4.409 -10.231 4.921 1.00 90.88 266 LEU A N 1
ATOM 1993 C CA . LEU A 1 266 ? 5.108 -9.140 5.612 1.00 90.88 266 LEU A CA 1
ATOM 1994 C C . LEU A 1 266 ? 4.162 -8.029 6.083 1.00 90.88 266 LEU A C 1
ATOM 1996 O O . LEU A 1 266 ? 4.309 -7.535 7.202 1.00 90.88 266 LEU A O 1
ATOM 2000 N N . VAL A 1 267 ? 3.167 -7.660 5.271 1.00 93.56 267 VAL A N 1
ATOM 2001 C CA . VAL A 1 267 ? 2.149 -6.677 5.672 1.00 93.56 267 VAL A CA 1
ATOM 2002 C C . VAL A 1 267 ? 1.313 -7.215 6.834 1.00 93.56 267 VAL A C 1
ATOM 2004 O O . VAL A 1 267 ? 1.170 -6.529 7.846 1.00 93.56 267 VAL A O 1
ATOM 2007 N N . ALA A 1 268 ? 0.800 -8.446 6.733 1.00 89.62 268 ALA A N 1
ATOM 2008 C CA . ALA A 1 268 ? -0.003 -9.058 7.794 1.00 89.62 268 ALA A CA 1
ATOM 2009 C C . ALA A 1 268 ? 0.807 -9.234 9.085 1.00 89.62 268 ALA A C 1
ATOM 2011 O O . ALA A 1 268 ? 0.331 -8.899 10.160 1.00 89.62 268 ALA A O 1
ATOM 2012 N N . ALA A 1 269 ? 2.057 -9.677 8.975 1.00 86.56 269 ALA A N 1
ATOM 2013 C CA . ALA A 1 269 ? 3.003 -9.765 10.081 1.00 86.56 269 ALA A CA 1
ATOM 2014 C C . ALA A 1 269 ? 3.181 -8.448 10.846 1.00 86.56 269 ALA A C 1
ATOM 2016 O O . ALA A 1 269 ? 3.115 -8.417 12.075 1.00 86.56 269 ALA A O 1
ATOM 2017 N N . PHE A 1 270 ? 3.429 -7.364 10.108 1.00 89.12 270 PHE A N 1
ATOM 2018 C CA . PHE A 1 270 ? 3.584 -6.033 10.678 1.00 89.12 270 PHE A CA 1
ATOM 2019 C C . PHE A 1 270 ? 2.297 -5.583 11.382 1.00 89.12 270 PHE A C 1
ATOM 2021 O O . PHE A 1 270 ? 2.342 -5.063 12.497 1.00 89.12 270 PHE A O 1
ATOM 2028 N N . CYS A 1 271 ? 1.142 -5.835 10.763 1.00 86.88 271 CYS A N 1
ATOM 2029 C CA . CYS A 1 271 ? -0.150 -5.497 11.350 1.00 86.88 271 CYS A CA 1
ATOM 2030 C C . CYS A 1 271 ? -0.484 -6.362 12.577 1.00 86.88 271 CYS A C 1
ATOM 2032 O O . CYS A 1 271 ? -1.050 -5.849 13.538 1.00 86.88 271 CYS A O 1
ATOM 2034 N N . ASP A 1 272 ? -0.096 -7.637 12.607 1.00 83.44 272 ASP A N 1
ATOM 2035 C CA . ASP A 1 272 ? -0.281 -8.501 13.774 1.00 83.44 272 ASP A CA 1
ATOM 2036 C C . ASP A 1 272 ? 0.588 -8.053 14.954 1.00 83.44 272 ASP A C 1
ATOM 2038 O O . ASP A 1 272 ? 0.164 -8.144 16.105 1.00 83.44 272 ASP A O 1
ATOM 2042 N N . GLU A 1 273 ? 1.796 -7.554 14.694 1.00 83.19 273 GLU A N 1
ATOM 2043 C CA . GLU A 1 273 ? 2.685 -7.062 15.746 1.00 83.19 273 GLU A CA 1
ATOM 2044 C C . GLU A 1 273 ? 2.126 -5.795 16.378 1.00 83.19 273 GLU A C 1
ATOM 2046 O O . GLU A 1 273 ? 1.883 -5.750 17.582 1.00 83.19 273 GLU A O 1
ATOM 2051 N N . TYR A 1 274 ? 1.866 -4.779 15.560 1.00 78.31 274 TYR A N 1
ATOM 2052 C CA . TYR A 1 274 ? 1.561 -3.447 16.075 1.00 78.31 274 TYR A CA 1
ATOM 2053 C C . TYR A 1 274 ? 0.058 -3.167 16.195 1.00 78.31 274 TYR A C 1
ATOM 2055 O O . TYR A 1 274 ? -0.348 -2.281 16.946 1.00 78.31 274 TYR A O 1
ATOM 2063 N N . GLY A 1 275 ? -0.780 -3.945 15.507 1.00 65.94 275 GLY A N 1
ATOM 2064 C CA . GLY A 1 275 ? -2.239 -3.914 15.614 1.00 65.94 275 GLY A CA 1
ATOM 2065 C C . GLY A 1 275 ? -2.811 -4.964 16.571 1.00 65.94 275 GLY A C 1
ATOM 2066 O O . GLY A 1 275 ? -3.745 -4.651 17.305 1.00 65.94 275 GLY A O 1
ATOM 2067 N N . ASN A 1 276 ? -2.257 -6.185 16.619 1.00 65.50 276 ASN A N 1
ATOM 2068 C CA . ASN A 1 276 ? -2.793 -7.290 17.438 1.00 65.50 276 ASN A CA 1
ATOM 2069 C C . ASN A 1 276 ? -1.906 -7.711 18.627 1.00 65.50 276 ASN A C 1
ATOM 2071 O O . ASN A 1 276 ? -2.386 -8.453 19.485 1.00 65.50 276 ASN A O 1
ATOM 2075 N N . GLY A 1 277 ? -0.659 -7.233 18.712 1.00 58.53 277 GLY A N 1
ATOM 2076 C CA . GLY A 1 277 ? 0.249 -7.453 19.840 1.00 58.53 277 GLY A CA 1
ATOM 2077 C C . GLY A 1 277 ? 0.980 -8.802 19.879 1.00 58.53 277 GLY A C 1
ATOM 2078 O O . GLY A 1 277 ? 1.416 -9.175 20.961 1.00 58.53 277 GLY A O 1
ATOM 2079 N N . ASN A 1 278 ? 1.084 -9.558 18.770 1.00 53.78 278 ASN A N 1
ATOM 2080 C CA . ASN A 1 278 ? 1.680 -10.917 18.762 1.00 53.78 278 ASN A CA 1
ATOM 2081 C C . ASN A 1 278 ? 2.352 -11.355 17.426 1.00 53.78 278 ASN A C 1
ATOM 2083 O O . ASN A 1 278 ? 2.548 -12.551 17.190 1.00 53.78 278 ASN A O 1
ATOM 2087 N N . GLY A 1 279 ? 2.666 -10.441 16.506 1.00 53.34 279 GLY A N 1
ATOM 2088 C CA . GLY A 1 279 ? 2.910 -10.773 15.092 1.00 53.34 279 GLY A CA 1
ATOM 2089 C C . GLY A 1 279 ? 4.355 -11.023 14.669 1.00 53.34 279 GLY A C 1
ATOM 2090 O O . GLY A 1 279 ? 4.598 -11.855 13.793 1.00 53.34 279 GLY A O 1
ATOM 2091 N N . TRP A 1 280 ? 5.338 -10.360 15.275 1.00 59.78 280 TRP A N 1
ATOM 2092 C CA . TRP A 1 280 ? 6.702 -10.313 14.739 1.00 59.78 280 TRP A CA 1
ATOM 2093 C C . TRP A 1 280 ? 7.410 -11.670 14.812 1.00 59.78 280 TRP A C 1
ATOM 2095 O O . TRP A 1 280 ? 8.054 -12.103 13.856 1.00 59.78 280 TRP A O 1
ATOM 2105 N N . ALA A 1 281 ? 7.204 -12.422 15.895 1.00 53.75 281 ALA A N 1
ATOM 2106 C CA . ALA A 1 281 ? 7.745 -13.777 16.033 1.00 53.75 281 ALA A CA 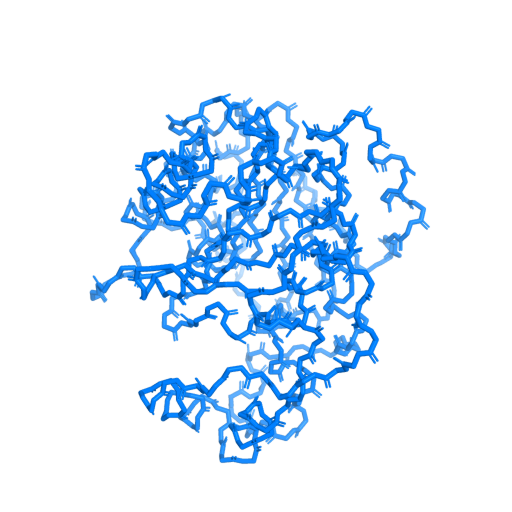1
ATOM 2107 C C . ALA A 1 281 ? 7.089 -14.796 15.072 1.00 53.75 281 ALA A C 1
ATOM 2109 O O . ALA A 1 281 ? 7.709 -15.796 14.703 1.00 53.75 281 ALA A O 1
ATOM 2110 N N . LEU A 1 282 ? 5.837 -14.567 14.652 1.00 51.88 282 LEU A N 1
ATOM 2111 C CA . LEU A 1 282 ? 5.129 -15.388 13.658 1.00 51.88 282 LEU A CA 1
ATOM 2112 C C . LEU A 1 282 ? 5.547 -15.025 12.227 1.00 51.88 282 LEU A C 1
ATOM 2114 O O . LEU A 1 282 ? 5.768 -15.922 11.412 1.00 51.88 282 LEU A O 1
ATOM 2118 N N . ALA A 1 283 ? 5.730 -13.733 11.950 1.00 53.12 283 ALA A N 1
ATOM 2119 C CA . ALA A 1 283 ? 6.328 -13.209 10.724 1.00 53.12 283 ALA A CA 1
ATOM 2120 C C . ALA A 1 283 ? 7.686 -13.845 10.450 1.00 53.12 283 ALA A C 1
ATOM 2122 O O . ALA A 1 283 ? 7.951 -14.341 9.354 1.00 53.12 283 ALA A O 1
ATOM 2123 N N . GLN A 1 284 ? 8.512 -13.908 11.500 1.00 55.41 284 GLN A N 1
ATOM 2124 C CA . GLN A 1 284 ? 9.842 -14.485 11.435 1.00 55.41 284 GLN A CA 1
ATOM 2125 C C . GLN A 1 284 ? 9.844 -15.946 10.972 1.00 55.41 284 GLN A C 1
ATOM 2127 O O . GLN A 1 284 ? 10.790 -16.373 10.318 1.00 55.41 284 GLN A O 1
ATOM 2132 N N . LYS A 1 285 ? 8.770 -16.693 11.258 1.00 54.84 285 LYS A N 1
ATOM 2133 C CA . LYS A 1 285 ? 8.613 -18.104 10.879 1.00 54.84 285 LYS A CA 1
ATOM 2134 C C . LYS A 1 285 ? 8.016 -18.314 9.485 1.00 54.84 285 LYS A C 1
ATOM 2136 O O . LYS A 1 285 ? 8.170 -19.403 8.942 1.00 54.84 285 LYS A O 1
ATOM 2141 N N . ARG A 1 286 ? 7.301 -17.326 8.934 1.00 55.97 286 ARG A N 1
ATOM 2142 C CA . ARG A 1 286 ? 6.581 -17.433 7.647 1.00 55.97 286 ARG A CA 1
ATOM 2143 C C . ARG A 1 286 ? 7.327 -16.793 6.479 1.00 55.97 286 ARG A C 1
ATOM 2145 O O . ARG A 1 286 ? 7.155 -17.231 5.349 1.00 55.97 286 ARG A O 1
ATOM 2152 N N . VAL A 1 287 ? 8.160 -15.789 6.744 1.00 57.12 287 VAL A N 1
ATOM 2153 C CA . VAL A 1 287 ? 8.961 -15.112 5.721 1.00 57.12 287 VAL A CA 1
ATOM 2154 C C . VAL A 1 287 ? 10.292 -15.838 5.546 1.00 57.12 287 VAL A C 1
ATOM 2156 O O . VAL A 1 287 ? 11.033 -16.055 6.505 1.00 57.12 287 VAL A O 1
ATOM 2159 N N . HIS A 1 288 ? 10.636 -16.182 4.307 1.00 60.66 288 HIS A N 1
ATOM 2160 C CA . HIS A 1 288 ? 11.987 -16.618 3.972 1.00 60.66 288 HIS A CA 1
ATOM 2161 C C . HIS A 1 288 ? 12.926 -15.397 3.945 1.00 60.66 288 HIS A C 1
ATOM 2163 O O . HIS A 1 288 ? 13.185 -14.818 2.897 1.00 60.66 288 HIS A O 1
ATOM 2169 N N . TRP A 1 289 ? 13.468 -15.006 5.106 1.00 61.44 289 TRP A N 1
ATOM 2170 C CA . TRP A 1 289 ? 14.352 -13.830 5.285 1.00 61.44 289 TRP A CA 1
ATOM 2171 C C . TRP A 1 289 ? 15.638 -13.824 4.452 1.00 61.44 289 TRP A C 1
ATOM 2173 O O . TRP A 1 289 ? 16.366 -12.838 4.459 1.00 61.44 289 TRP A O 1
ATOM 2183 N N . ARG A 1 290 ? 15.935 -14.910 3.731 1.00 59.03 290 ARG A N 1
ATOM 2184 C CA . ARG A 1 290 ? 17.020 -14.928 2.742 1.00 59.03 290 ARG A CA 1
ATOM 2185 C C . ARG A 1 290 ? 16.762 -13.965 1.582 1.00 59.03 290 ARG A C 1
ATOM 2187 O O . ARG A 1 290 ? 17.723 -13.476 1.001 1.00 59.03 290 ARG A O 1
ATOM 2194 N N . ASP A 1 291 ? 15.495 -13.663 1.307 1.00 71.69 291 ASP A N 1
ATOM 2195 C CA . ASP A 1 291 ? 15.100 -12.872 0.143 1.00 71.69 291 ASP A CA 1
ATOM 2196 C C . ASP A 1 291 ? 14.752 -11.418 0.495 1.00 71.69 291 ASP A C 1
ATOM 2198 O O . ASP A 1 291 ? 14.878 -10.544 -0.356 1.00 71.69 291 ASP A O 1
ATOM 2202 N N . ALA A 1 292 ? 14.357 -11.141 1.743 1.00 79.12 292 ALA A N 1
ATOM 2203 C CA . ALA A 1 292 ? 14.041 -9.804 2.254 1.00 79.12 292 ALA A CA 1
ATOM 2204 C C . ALA A 1 292 ? 15.104 -9.371 3.274 1.00 79.12 292 ALA A C 1
ATOM 2206 O O . ALA A 1 292 ? 14.995 -9.638 4.472 1.00 79.12 292 ALA A O 1
ATOM 2207 N N . ILE A 1 293 ? 16.156 -8.728 2.774 1.00 83.00 293 ILE A N 1
ATOM 2208 C CA . ILE A 1 293 ? 17.369 -8.416 3.530 1.00 83.00 293 ILE A CA 1
ATOM 2209 C C . ILE A 1 293 ? 17.186 -7.069 4.242 1.00 83.00 293 ILE A C 1
ATOM 2211 O O . ILE A 1 293 ? 16.871 -6.079 3.576 1.00 83.00 293 ILE A O 1
ATOM 2215 N N . PRO A 1 294 ? 17.400 -6.981 5.567 1.00 83.56 294 PRO A N 1
ATOM 2216 C CA . PRO A 1 294 ? 17.424 -5.699 6.258 1.00 83.56 294 PRO A CA 1
ATOM 2217 C C . PRO A 1 294 ? 18.460 -4.758 5.643 1.00 83.56 294 PRO A C 1
ATOM 2219 O O . PRO A 1 294 ? 19.609 -5.150 5.433 1.00 83.56 294 PRO A O 1
ATOM 2222 N N . LEU A 1 295 ? 18.070 -3.515 5.361 1.00 80.75 295 LEU A N 1
ATOM 2223 C CA . LEU A 1 295 ? 19.047 -2.505 4.969 1.00 80.75 295 LEU A CA 1
ATOM 2224 C 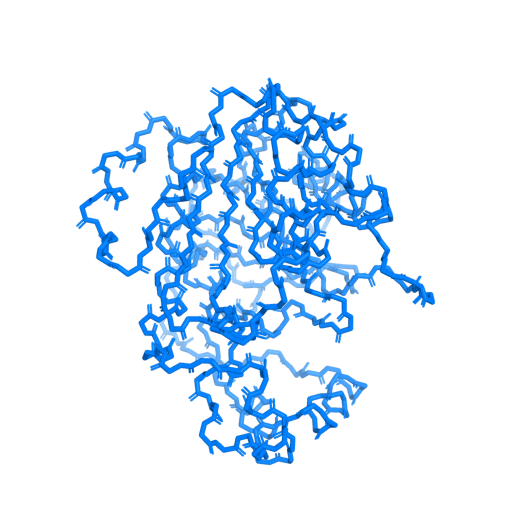C . LEU A 1 295 ? 19.936 -2.159 6.163 1.00 80.75 295 LEU A C 1
ATOM 2226 O O . LEU A 1 295 ? 19.431 -1.902 7.256 1.00 80.75 295 LEU A O 1
ATOM 2230 N N . ALA A 1 296 ? 21.249 -2.151 5.935 1.00 64.50 296 ALA A N 1
ATOM 2231 C CA . ALA A 1 296 ? 22.199 -1.630 6.905 1.00 64.50 296 ALA A CA 1
ATOM 2232 C C . ALA A 1 296 ? 22.010 -0.111 7.065 1.00 64.50 296 ALA A C 1
ATOM 2234 O O . ALA A 1 296 ? 21.625 0.574 6.112 1.00 64.50 296 ALA A O 1
ATOM 2235 N N . ASP A 1 297 ? 22.262 0.374 8.279 1.00 56.44 297 ASP A N 1
ATOM 2236 C CA . ASP A 1 297 ? 22.139 1.785 8.659 1.00 56.44 297 ASP A CA 1
ATOM 2237 C C . ASP A 1 297 ? 23.193 2.702 8.024 1.00 56.44 297 ASP A C 1
ATOM 2239 O O . ASP A 1 297 ? 24.359 2.267 7.882 1.00 56.44 297 ASP A O 1
#

Nearest PDB structures (foldseek):
  7pzj-assembly1_A  TM=7.839E-01  e=1.021E-10  Kaistella jeonii
  8ian-assembly2_B  TM=7.464E-01  e=1.989E-09  Caldimonas taiwanensis
  7dzu-assembly1_A  TM=7.052E-01  e=5.919E-09  Piscinibacter gummiphilus
  7dzt-assembly2_B  TM=6.594E-01  e=1.085E-09  Piscinibacter gummiphilus
  7dzv-assembly1_A  TM=6.680E-01  e=1.658E-08  Piscinibacter gummiphilus